Protein AF-A0A9D8LA25-F1 (afdb_monomer_lite)

Radius of gyration: 36.29 Å; chains: 1; bounding box: 85×30×103 Å

Secondary structure (DSSP, 8-state):
-HHHHHHHHHHHHHHHHHHHHHTT---S-----THHHHHHTTTTT-HHHHHHHHHHHHHHHHHHHHHHHHHS---HHHHHHHHHHHHHHHHHHHHHHHHHHHTS---HHHHHHHHHHHHHH--HHHHHHHHHHHHHHHHHHHHHHHHHHHHHHHHHHHHHHHHHHHHHHHHHHHHHHHHHHHHHHHHHHHHHHHHHH--SS-HHHHHHH--

Foldseek 3Di:
DVVVLLVLLCVLLVLLVVLCVVVVQFDPDLDDDPVVVVLVVLCVLPVSLSVLLVVLVSCVVRLVVSLVVLVPPPPLVVLVVVLVVLVVVLVVVVVVVVVCPVVVDNDPVNVVVVVVCCVPPNDSVVSVVVSVVSVVVSVVVVVVSVVSNVSSVSSVVSSVVSNVSSVVSVVVSVVSVVVVVVVVVVVVVVLVVVLVPDDDDDPVVSVVSVD

Structure (mmCIF, N/CA/C/O backbone):
data_AF-A0A9D8LA25-F1
#
_entry.id   AF-A0A9D8LA25-F1
#
loop_
_atom_site.group_PDB
_atom_site.id
_atom_site.type_symbol
_atom_site.label_atom_id
_atom_site.label_alt_id
_atom_site.label_comp_id
_atom_site.label_asym_id
_atom_site.label_entity_id
_atom_site.label_seq_id
_atom_site.pdbx_PDB_ins_code
_atom_site.Cartn_x
_atom_site.Cartn_y
_atom_site.Cartn_z
_atom_site.occupancy
_atom_site.B_iso_or_equiv
_atom_site.auth_seq_id
_atom_site.auth_comp_id
_atom_site.auth_asym_id
_atom_site.auth_atom_id
_atom_site.pdbx_PDB_model_num
ATOM 1 N N . MET A 1 1 ? -26.484 5.838 1.899 1.00 42.75 1 MET A N 1
ATOM 2 C CA . MET A 1 1 ? -25.506 6.757 2.524 1.00 42.75 1 MET A CA 1
ATOM 3 C C . MET A 1 1 ? -24.402 5.986 3.253 1.00 42.75 1 MET A C 1
ATOM 5 O O . MET A 1 1 ? -23.263 6.147 2.859 1.00 42.75 1 MET A O 1
ATOM 9 N N . ALA A 1 2 ? -24.687 5.103 4.227 1.00 40.69 2 ALA A N 1
ATOM 10 C CA . ALA A 1 2 ? -23.638 4.289 4.882 1.00 40.69 2 ALA A CA 1
ATOM 11 C C . ALA A 1 2 ? -22.966 3.260 3.940 1.00 40.69 2 ALA A C 1
ATOM 13 O O . ALA A 1 2 ? -21.755 3.074 3.979 1.00 40.69 2 ALA A O 1
ATOM 14 N N . THR A 1 3 ? -23.733 2.664 3.023 1.00 43.91 3 THR A N 1
ATOM 15 C CA . THR A 1 3 ? -23.246 1.669 2.050 1.00 43.91 3 THR A CA 1
ATOM 16 C C . THR A 1 3 ? -22.271 2.252 1.017 1.00 43.91 3 THR A C 1
ATOM 18 O O . THR A 1 3 ? -21.274 1.624 0.694 1.00 43.91 3 THR A O 1
ATOM 21 N N . GLU A 1 4 ? -22.483 3.493 0.561 1.00 47.88 4 GLU A N 1
ATOM 22 C CA . GLU A 1 4 ? -21.599 4.155 -0.422 1.00 47.88 4 GLU A CA 1
ATOM 23 C C . GLU A 1 4 ? -20.226 4.545 0.148 1.00 47.88 4 GLU A C 1
ATOM 25 O O . GLU A 1 4 ? -19.268 4.720 -0.606 1.00 47.88 4 GLU A O 1
ATOM 30 N N . VAL A 1 5 ? -20.117 4.709 1.471 1.00 50.94 5 VAL A N 1
ATOM 31 C CA . VAL A 1 5 ? -18.841 4.999 2.144 1.00 50.94 5 VAL A CA 1
ATOM 32 C C . VAL A 1 5 ? -18.056 3.707 2.388 1.00 50.94 5 VAL A C 1
ATOM 34 O O . VAL A 1 5 ? -16.833 3.728 2.296 1.00 50.94 5 VAL A O 1
ATOM 37 N N . MET A 1 6 ? -18.740 2.575 2.595 1.00 52.12 6 MET A N 1
ATOM 38 C CA . MET A 1 6 ? -18.123 1.250 2.757 1.00 52.12 6 MET A CA 1
ATOM 39 C C . MET A 1 6 ? -17.655 0.597 1.445 1.00 52.12 6 MET A C 1
ATOM 41 O O . MET A 1 6 ? -16.776 -0.261 1.494 1.00 52.12 6 MET A O 1
ATOM 45 N N . ASP A 1 7 ? -18.174 1.010 0.283 1.00 57.56 7 ASP A N 1
ATOM 46 C CA . ASP A 1 7 ? -17.747 0.472 -1.025 1.00 57.56 7 ASP A CA 1
ATOM 47 C C . ASP A 1 7 ? -16.435 1.088 -1.549 1.00 57.56 7 ASP A C 1
ATOM 49 O O . ASP A 1 7 ? -15.675 0.448 -2.279 1.00 57.56 7 ASP A O 1
ATOM 53 N N . LYS A 1 8 ? -16.115 2.331 -1.167 1.00 64.31 8 LYS A N 1
ATOM 54 C CA . LYS A 1 8 ? -14.899 3.033 -1.629 1.00 64.31 8 LYS A CA 1
ATOM 55 C C . LYS A 1 8 ? -13.568 2.409 -1.156 1.00 64.31 8 LYS A C 1
ATOM 57 O O . LYS A 1 8 ? -12.635 2.384 -1.959 1.00 64.31 8 LYS A O 1
ATOM 62 N N . PRO A 1 9 ? -13.427 1.909 0.090 1.00 62.44 9 PRO A N 1
ATOM 63 C CA . PRO A 1 9 ? -12.198 1.281 0.581 1.00 62.44 9 PRO A CA 1
ATOM 64 C C . PRO A 1 9 ? -11.773 0.070 -0.253 1.00 62.44 9 PRO A C 1
ATOM 66 O O . PRO A 1 9 ? -10.601 -0.043 -0.612 1.00 62.44 9 PRO A O 1
ATOM 69 N N . LEU A 1 10 ? -12.733 -0.794 -0.610 1.00 72.06 10 LEU A N 1
ATOM 70 C CA . LEU A 1 10 ? -12.480 -1.944 -1.477 1.00 72.06 10 LEU A CA 1
ATOM 71 C C . LEU A 1 10 ? -12.067 -1.493 -2.873 1.00 72.06 10 LEU A C 1
ATOM 73 O O . LEU A 1 10 ? -11.088 -2.001 -3.397 1.00 72.06 10 LEU A O 1
ATOM 77 N N . GLN A 1 11 ? -12.714 -0.470 -3.435 1.00 82.00 11 GLN A N 1
ATOM 78 C CA . GLN A 1 11 ? -12.359 0.020 -4.769 1.00 82.00 11 GLN A CA 1
ATOM 79 C C . GLN A 1 11 ? -10.911 0.513 -4.873 1.00 82.00 11 GLN A C 1
ATOM 81 O O . GLN A 1 11 ? -10.257 0.248 -5.882 1.00 82.00 11 GLN A O 1
ATOM 86 N N . TYR A 1 12 ? -10.395 1.221 -3.862 1.00 84.25 12 TYR A N 1
ATOM 87 C CA . TYR A 1 12 ? -8.995 1.663 -3.866 1.00 84.25 12 TYR A CA 1
ATOM 88 C C . TYR A 1 12 ? -8.027 0.489 -3.720 1.00 84.25 12 TYR A C 1
ATOM 90 O O . TYR A 1 12 ? -7.054 0.403 -4.470 1.00 84.25 12 TYR A O 1
ATOM 98 N N . LEU A 1 13 ? -8.308 -0.431 -2.793 1.00 86.81 13 LEU A N 1
ATOM 99 C CA . LEU A 1 13 ? -7.473 -1.611 -2.585 1.00 86.81 13 LEU A CA 1
ATOM 100 C C . LEU A 1 13 ? -7.473 -2.523 -3.822 1.00 86.81 13 LEU A C 1
ATOM 102 O O . LEU A 1 13 ? -6.410 -2.934 -4.281 1.00 86.81 13 LEU A O 1
ATOM 106 N N . ASP A 1 14 ? -8.641 -2.789 -4.399 1.00 88.62 14 ASP A N 1
ATOM 107 C CA . ASP A 1 14 ? -8.815 -3.642 -5.574 1.00 88.62 14 ASP A CA 1
ATOM 108 C C . ASP A 1 14 ? -8.159 -3.036 -6.813 1.00 88.62 14 ASP A C 1
ATOM 110 O O . ASP A 1 14 ? -7.507 -3.752 -7.573 1.00 88.62 14 ASP A O 1
ATOM 114 N N . ARG A 1 15 ? -8.258 -1.713 -7.000 1.00 88.94 15 ARG A N 1
ATOM 115 C CA . ARG A 1 15 ? -7.565 -1.010 -8.087 1.00 88.94 15 ARG A CA 1
ATOM 116 C C . ARG A 1 15 ? -6.053 -1.106 -7.935 1.00 88.94 15 ARG A C 1
ATOM 118 O O . ARG A 1 15 ? -5.372 -1.459 -8.897 1.00 88.94 15 ARG A O 1
ATOM 125 N N . ALA A 1 16 ? -5.543 -0.854 -6.731 1.00 89.44 16 ALA A N 1
ATOM 126 C CA . ALA A 1 16 ? -4.122 -0.966 -6.438 1.00 89.44 16 ALA A CA 1
ATOM 127 C C . ALA A 1 16 ? -3.618 -2.395 -6.696 1.00 89.44 16 ALA A C 1
ATOM 129 O O . ALA A 1 16 ? -2.624 -2.593 -7.395 1.00 89.44 16 ALA A O 1
ATOM 130 N N . MET A 1 17 ? -4.324 -3.410 -6.185 1.00 90.25 17 MET A N 1
ATOM 131 C CA . MET A 1 17 ? -3.961 -4.815 -6.396 1.00 90.25 17 MET A CA 1
ATOM 132 C C . MET A 1 17 ? -4.044 -5.201 -7.872 1.00 90.25 17 MET A C 1
ATOM 134 O O . MET A 1 17 ? -3.172 -5.911 -8.370 1.00 90.25 17 MET A O 1
ATOM 138 N N . GLY A 1 18 ? -5.080 -4.739 -8.573 1.00 91.19 18 GLY A N 1
ATOM 139 C CA . GLY A 1 18 ? -5.280 -4.981 -9.996 1.00 91.19 18 GLY A CA 1
ATOM 140 C C . GLY A 1 18 ? -4.117 -4.454 -10.829 1.00 91.19 18 GLY A C 1
ATOM 141 O O . GLY A 1 18 ? -3.566 -5.204 -11.632 1.00 91.19 18 GLY A O 1
ATOM 142 N N . ALA A 1 19 ? -3.689 -3.215 -10.579 1.00 91.06 19 ALA A N 1
ATOM 143 C CA . ALA A 1 19 ? -2.557 -2.603 -11.270 1.00 91.06 19 ALA A CA 1
ATOM 144 C C . ALA A 1 19 ? -1.257 -3.400 -11.065 1.00 91.06 19 ALA A C 1
ATOM 146 O O . ALA A 1 19 ? -0.578 -3.749 -12.029 1.00 91.06 19 ALA A O 1
ATOM 147 N N . ILE A 1 20 ? -0.936 -3.777 -9.823 1.00 89.75 20 ILE A N 1
ATOM 148 C CA . ILE A 1 20 ? 0.284 -4.545 -9.525 1.00 89.75 20 ILE A CA 1
ATOM 149 C C . ILE A 1 20 ? 0.227 -5.968 -10.108 1.00 89.75 20 ILE A C 1
ATOM 151 O O . ILE A 1 20 ? 1.225 -6.460 -10.639 1.00 89.75 20 ILE A O 1
ATOM 155 N N . LYS A 1 21 ? -0.932 -6.635 -10.060 1.00 89.56 21 LYS A N 1
ATOM 156 C CA . LYS A 1 21 ? -1.110 -7.974 -10.648 1.00 89.56 21 LYS A CA 1
ATOM 157 C C . LYS A 1 21 ? -0.996 -7.959 -12.171 1.00 89.56 21 LYS A C 1
ATOM 159 O O . LYS A 1 21 ? -0.386 -8.867 -12.726 1.00 89.56 21 LYS A O 1
ATOM 164 N N . GLN A 1 22 ? -1.523 -6.932 -12.841 1.00 91.56 22 GLN A N 1
ATOM 165 C CA . GLN A 1 22 ? -1.380 -6.763 -14.294 1.00 91.56 22 GLN A CA 1
ATOM 166 C C . GLN A 1 22 ? 0.082 -6.597 -14.721 1.00 91.56 22 GLN A C 1
ATOM 168 O O . GLN A 1 22 ? 0.464 -7.068 -15.788 1.00 91.56 22 GLN A O 1
ATOM 173 N N . LEU A 1 23 ? 0.909 -5.985 -13.871 1.00 88.00 23 LEU A N 1
ATOM 174 C CA . LEU A 1 23 ? 2.350 -5.872 -14.094 1.00 88.00 23 LEU A CA 1
ATOM 175 C C . LEU A 1 23 ? 3.122 -7.174 -13.819 1.00 88.00 23 LEU A C 1
ATOM 177 O O . LEU A 1 23 ? 4.317 -7.227 -14.104 1.00 88.00 23 LEU A O 1
ATOM 181 N N . GLY A 1 24 ? 2.481 -8.208 -13.260 1.00 88.69 24 GLY A N 1
ATOM 182 C CA . GLY A 1 24 ? 3.114 -9.501 -12.981 1.00 88.69 24 GLY A CA 1
ATOM 183 C C . GLY A 1 24 ? 4.178 -9.459 -11.878 1.00 88.69 24 GLY A C 1
ATOM 184 O O . GLY A 1 24 ? 5.057 -10.310 -11.846 1.00 88.69 24 GLY A O 1
ATOM 185 N N . ILE A 1 25 ? 4.123 -8.462 -10.992 1.00 87.25 25 ILE A N 1
ATOM 186 C CA . ILE A 1 25 ? 5.137 -8.210 -9.947 1.00 87.25 25 ILE A CA 1
ATOM 187 C C . ILE A 1 25 ? 4.630 -8.488 -8.529 1.00 87.25 25 ILE A C 1
ATOM 189 O O . ILE A 1 25 ? 5.261 -8.086 -7.556 1.00 87.25 25 ILE A O 1
ATOM 193 N N . TRP A 1 26 ? 3.466 -9.124 -8.395 1.00 87.12 26 TRP A N 1
ATOM 194 C CA . TRP A 1 26 ? 2.905 -9.442 -7.087 1.00 87.12 26 TRP A CA 1
ATOM 195 C C . TRP A 1 26 ? 3.747 -10.531 -6.393 1.00 87.12 26 TRP A C 1
ATOM 197 O O . TRP A 1 26 ? 3.996 -11.564 -7.015 1.00 87.12 26 TRP A O 1
ATOM 207 N N . PRO A 1 27 ? 4.183 -10.347 -5.133 1.00 82.00 27 PRO A N 1
ATOM 208 C CA . PRO A 1 27 ? 5.025 -11.324 -4.447 1.00 82.00 27 PRO A CA 1
ATOM 209 C C . PRO A 1 27 ? 4.251 -12.610 -4.118 1.00 82.00 27 PRO A C 1
ATOM 211 O O . PRO A 1 27 ? 3.085 -12.562 -3.725 1.00 82.00 27 PRO A O 1
ATOM 214 N N . GLU A 1 28 ? 4.914 -13.763 -4.242 1.00 73.31 28 GLU A N 1
ATOM 215 C CA . GLU A 1 28 ? 4.301 -15.090 -4.045 1.00 73.31 28 GLU A CA 1
ATOM 216 C C . GLU A 1 28 ? 3.977 -15.416 -2.577 1.00 73.31 28 GLU A C 1
ATOM 218 O O . GLU A 1 28 ? 3.140 -16.275 -2.309 1.00 73.31 28 GLU A O 1
ATOM 223 N N . GLN A 1 29 ? 4.598 -14.727 -1.613 1.00 61.47 29 GLN A N 1
ATOM 224 C CA . GLN A 1 29 ? 4.390 -14.974 -0.186 1.00 61.47 29 GLN A CA 1
ATOM 225 C C . GLN A 1 29 ? 4.122 -13.674 0.572 1.00 61.47 29 GLN A C 1
ATOM 227 O O . GLN A 1 29 ? 5.036 -12.944 0.954 1.00 61.47 29 GLN A O 1
ATOM 232 N N . ALA A 1 30 ? 2.848 -13.414 0.855 1.00 58.59 30 ALA A N 1
ATOM 233 C CA . ALA A 1 30 ? 2.494 -12.614 2.016 1.00 58.59 30 ALA A CA 1
ATOM 234 C C . ALA A 1 30 ? 2.590 -13.551 3.228 1.00 58.59 30 ALA A C 1
ATOM 236 O O . ALA A 1 30 ? 1.740 -14.423 3.393 1.00 58.59 30 ALA A O 1
ATOM 237 N N . GLY A 1 31 ? 3.662 -13.441 4.019 1.00 60.44 31 GLY A N 1
ATOM 238 C CA . GLY A 1 31 ? 3.795 -14.213 5.259 1.00 60.44 31 GLY A CA 1
ATOM 239 C C . GLY A 1 31 ? 2.554 -14.057 6.144 1.00 60.44 31 GLY A C 1
ATOM 240 O O . GLY A 1 31 ? 1.889 -13.018 6.088 1.00 60.44 31 GLY A O 1
ATOM 241 N N . GLU A 1 32 ? 2.233 -15.086 6.936 1.00 58.22 32 GLU A N 1
ATOM 242 C CA . GLU A 1 32 ? 1.115 -15.041 7.885 1.00 58.22 32 GLU A CA 1
ATOM 243 C C . GLU A 1 32 ? 1.180 -13.762 8.721 1.00 58.22 32 GLU A C 1
ATOM 245 O O . GLU A 1 32 ? 2.202 -13.443 9.326 1.00 58.22 32 GLU A O 1
ATOM 250 N N . GLN A 1 33 ? 0.080 -13.012 8.732 1.00 67.00 33 GLN A N 1
ATOM 251 C CA . GLN A 1 33 ? -0.015 -11.762 9.472 1.00 67.00 33 GLN A CA 1
ATOM 252 C C . GLN A 1 33 ? -0.660 -12.057 10.832 1.00 67.00 33 GLN A C 1
ATOM 254 O O . GLN A 1 33 ? -1.854 -12.388 10.866 1.00 67.00 33 GLN A O 1
ATOM 259 N N . PRO A 1 34 ? 0.067 -11.879 11.956 1.00 71.56 34 PRO A N 1
ATOM 260 C CA . PRO A 1 34 ? -0.458 -12.106 13.309 1.00 71.56 34 PRO A CA 1
ATOM 261 C C . PRO A 1 34 ? -1.691 -11.254 13.650 1.00 71.56 34 PRO A C 1
ATOM 263 O O . PRO A 1 34 ? -2.388 -11.520 14.625 1.00 71.56 34 PRO A O 1
ATOM 266 N N . ILE A 1 35 ? -1.979 -10.234 12.832 1.00 79.12 35 ILE A N 1
ATOM 267 C CA . ILE A 1 35 ? -3.143 -9.354 12.953 1.00 79.12 35 ILE A CA 1
ATOM 268 C C . ILE A 1 35 ? -4.474 -10.122 12.923 1.00 79.12 35 ILE A C 1
ATOM 270 O O . ILE A 1 35 ? -5.437 -9.681 13.534 1.00 79.12 35 ILE A O 1
ATOM 274 N N . THR A 1 36 ? -4.541 -11.273 12.247 1.00 79.62 36 THR A N 1
ATOM 275 C CA . THR A 1 36 ? -5.780 -12.059 12.107 1.00 79.62 36 THR A CA 1
ATOM 276 C C . THR A 1 36 ? -6.338 -12.525 13.451 1.00 79.62 36 THR A C 1
ATOM 278 O O . THR A 1 36 ? -7.535 -12.390 13.685 1.00 79.62 36 THR A O 1
ATOM 281 N N . GLY A 1 37 ? -5.477 -12.979 14.368 1.00 85.12 37 GLY A N 1
ATOM 282 C CA . GLY A 1 37 ? -5.893 -13.347 15.724 1.00 85.12 37 GLY A CA 1
ATOM 283 C C . GLY A 1 37 ? -6.460 -12.160 16.506 1.00 85.12 37 GLY A C 1
ATOM 284 O O . GLY A 1 37 ? -7.494 -12.286 17.148 1.00 85.12 37 GLY A O 1
ATOM 285 N N . LEU A 1 38 ? -5.834 -10.985 16.385 1.00 86.88 38 LEU A N 1
ATOM 286 C CA . LEU A 1 38 ? -6.292 -9.762 17.054 1.00 86.88 38 LEU A CA 1
ATOM 287 C C . LEU A 1 38 ? -7.616 -9.235 16.484 1.00 86.88 38 LEU A C 1
ATOM 289 O O . LEU A 1 38 ? -8.429 -8.692 17.224 1.00 86.88 38 LEU A O 1
ATOM 293 N N . LEU A 1 39 ? -7.841 -9.389 15.178 1.00 88.88 39 LEU A N 1
ATOM 294 C CA . LEU A 1 39 ? -9.087 -8.981 14.525 1.00 88.88 39 LEU A CA 1
ATOM 295 C C . LEU A 1 39 ? -10.272 -9.852 14.968 1.00 88.88 39 LEU A C 1
ATOM 297 O O . LEU A 1 39 ? -11.374 -9.334 15.146 1.00 88.88 39 LEU A O 1
ATOM 301 N N . ASN A 1 40 ? -10.047 -11.144 15.221 1.00 88.31 40 ASN A N 1
ATOM 302 C CA . ASN A 1 40 ? -11.092 -12.043 15.719 1.00 88.31 40 ASN A CA 1
ATOM 303 C C . ASN A 1 40 ? -11.660 -11.587 17.076 1.00 88.31 40 ASN A C 1
ATOM 305 O O . ASN A 1 40 ? -12.873 -11.621 17.260 1.00 88.31 40 ASN A O 1
ATOM 309 N N . GLU A 1 41 ? -10.815 -11.081 17.981 1.00 90.31 41 GLU A N 1
ATOM 310 C CA . GLU A 1 41 ? -11.221 -10.597 19.317 1.00 90.31 41 GLU A CA 1
ATOM 311 C C . GLU A 1 41 ? -12.159 -9.381 19.283 1.00 90.31 41 GLU A C 1
ATOM 313 O O . GLU A 1 41 ? -12.845 -9.101 20.260 1.00 90.31 41 GLU A O 1
ATOM 318 N N . ILE A 1 42 ? -12.187 -8.645 18.170 1.00 91.88 42 ILE A N 1
ATOM 319 C CA . ILE A 1 42 ? -13.001 -7.429 18.013 1.00 91.88 42 ILE A CA 1
ATOM 320 C C . ILE A 1 42 ? -14.109 -7.585 16.967 1.00 91.88 42 ILE A C 1
ATOM 322 O O . ILE A 1 42 ? -14.791 -6.617 16.627 1.00 91.88 42 ILE A O 1
ATOM 326 N N . THR A 1 43 ? -14.297 -8.794 16.430 1.00 92.38 43 THR A N 1
ATOM 327 C CA . THR A 1 43 ? -15.278 -9.064 15.365 1.00 92.38 43 THR A CA 1
ATOM 328 C C . THR A 1 43 ? -16.721 -8.874 15.848 1.00 92.38 43 THR A C 1
ATOM 330 O O . THR A 1 43 ? -17.585 -8.486 15.065 1.00 92.38 43 THR A O 1
ATOM 333 N N . ASP A 1 44 ? -16.984 -9.059 17.145 1.00 92.56 44 ASP A N 1
ATOM 334 C CA . ASP A 1 44 ? -18.295 -8.832 17.770 1.00 92.56 44 ASP A CA 1
ATOM 335 C C . ASP A 1 44 ? -18.700 -7.342 17.842 1.00 92.56 44 ASP A C 1
ATOM 337 O O . ASP A 1 44 ? -19.844 -7.012 18.184 1.00 92.56 44 ASP A O 1
ATOM 341 N N . LEU A 1 45 ? -17.756 -6.427 17.593 1.00 92.75 45 LEU A N 1
ATOM 342 C CA . LEU A 1 45 ? -18.003 -4.988 17.587 1.00 92.75 45 LEU A CA 1
ATOM 343 C C . LEU A 1 45 ? -18.612 -4.532 16.256 1.00 92.75 45 LEU A C 1
ATOM 345 O O . LEU A 1 45 ? -19.630 -3.843 16.265 1.00 92.75 45 LEU A O 1
ATOM 349 N N . ASP A 1 46 ? -17.987 -4.908 15.136 1.00 93.56 46 ASP A N 1
ATOM 350 C CA . ASP A 1 46 ? -18.455 -4.660 13.765 1.00 93.56 46 ASP A CA 1
ATOM 351 C C . ASP A 1 46 ? -17.690 -5.565 12.780 1.00 93.56 46 ASP A C 1
ATOM 353 O O . ASP A 1 46 ? -16.597 -5.230 12.312 1.00 93.56 46 ASP A O 1
ATOM 357 N N . GLU A 1 47 ? -18.265 -6.726 12.464 1.00 91.25 47 GLU A N 1
ATOM 358 C CA . GLU A 1 47 ? -17.651 -7.745 11.603 1.00 91.25 47 GLU A CA 1
ATOM 359 C C . GLU A 1 47 ? -17.219 -7.186 10.238 1.00 91.25 47 GLU A C 1
ATOM 361 O O . GLU A 1 47 ? -16.111 -7.455 9.765 1.00 91.25 47 GLU A O 1
ATOM 366 N N . ASN A 1 48 ? -18.055 -6.351 9.619 1.00 90.75 48 ASN A N 1
ATOM 367 C CA . ASN A 1 48 ? -17.777 -5.817 8.290 1.00 90.75 48 ASN A CA 1
ATOM 368 C C . ASN A 1 48 ? -16.534 -4.922 8.301 1.00 90.75 48 ASN A C 1
ATOM 370 O O . ASN A 1 48 ? -15.645 -5.082 7.459 1.00 90.75 48 ASN A O 1
ATOM 374 N N . LYS A 1 49 ? -16.438 -3.995 9.262 1.00 91.38 49 LYS A N 1
ATOM 375 C CA . LYS A 1 49 ? -15.269 -3.109 9.383 1.00 91.38 49 LYS A CA 1
ATOM 376 C C . LYS A 1 49 ? -14.004 -3.896 9.694 1.00 91.38 49 LYS A C 1
ATOM 378 O O . LYS A 1 49 ? -12.968 -3.645 9.078 1.00 91.38 49 LYS A O 1
ATOM 383 N N . VAL A 1 50 ? -14.091 -4.878 10.588 1.00 92.50 50 VAL A N 1
ATOM 384 C CA . VAL A 1 50 ? -12.960 -5.737 10.964 1.00 92.50 50 VAL A CA 1
ATOM 385 C C . VAL A 1 50 ? -12.420 -6.507 9.756 1.00 92.50 50 VAL A C 1
ATOM 387 O O . VAL A 1 50 ? -11.209 -6.493 9.513 1.00 92.50 50 VAL A O 1
ATOM 390 N N . ILE A 1 51 ? -13.296 -7.101 8.938 1.00 89.19 51 ILE A N 1
ATOM 391 C CA . ILE A 1 51 ? -12.900 -7.805 7.708 1.00 89.19 51 ILE A CA 1
ATOM 392 C C . ILE A 1 51 ? -12.194 -6.856 6.731 1.00 89.19 51 ILE A C 1
ATOM 394 O O . ILE A 1 51 ? -11.153 -7.207 6.166 1.00 89.19 51 ILE A O 1
ATOM 398 N N . LEU A 1 52 ? -12.730 -5.650 6.522 1.00 89.00 52 LEU A N 1
ATOM 399 C CA . LEU A 1 52 ? -12.156 -4.672 5.591 1.00 89.00 52 LEU A CA 1
ATOM 400 C C . LEU A 1 52 ? -10.785 -4.152 6.049 1.00 89.00 52 LEU A C 1
ATOM 402 O O . LEU A 1 52 ? -9.856 -4.036 5.239 1.00 89.00 52 LEU A O 1
ATOM 406 N N . ILE A 1 53 ? -10.633 -3.891 7.349 1.00 90.50 53 ILE A N 1
ATOM 407 C CA . ILE A 1 53 ? -9.349 -3.532 7.962 1.00 90.50 53 ILE A CA 1
ATOM 408 C C . ILE A 1 53 ? -8.348 -4.672 7.760 1.00 90.50 53 ILE A C 1
ATOM 410 O O . ILE A 1 53 ? -7.249 -4.443 7.250 1.00 90.50 53 ILE A O 1
ATOM 414 N N . GLY A 1 54 ? -8.742 -5.908 8.076 1.00 89.56 54 GLY A N 1
ATOM 415 C CA . GLY A 1 54 ? -7.891 -7.086 7.917 1.00 89.56 54 GLY A CA 1
ATOM 416 C C . GLY A 1 54 ? -7.424 -7.302 6.484 1.00 89.56 54 GLY A C 1
ATOM 417 O O . GLY A 1 54 ? -6.232 -7.501 6.241 1.00 89.56 54 GLY A O 1
ATOM 418 N N . ARG A 1 55 ? -8.328 -7.180 5.508 1.00 87.50 55 ARG A N 1
ATOM 419 C CA . ARG A 1 55 ? -7.967 -7.244 4.084 1.00 87.50 55 ARG A CA 1
ATOM 420 C C . ARG A 1 55 ? -6.927 -6.194 3.715 1.00 87.50 55 ARG A C 1
ATOM 422 O O . ARG A 1 55 ? -5.965 -6.524 3.040 1.00 87.50 55 ARG A O 1
ATOM 429 N N . THR A 1 56 ? -7.064 -4.960 4.186 1.00 89.81 56 THR A N 1
ATOM 430 C CA . THR A 1 56 ? -6.098 -3.899 3.860 1.00 89.81 56 THR A CA 1
ATOM 431 C C . THR A 1 56 ? -4.733 -4.151 4.509 1.00 89.81 56 THR A C 1
ATOM 433 O O . THR A 1 56 ? -3.698 -4.032 3.852 1.00 89.81 56 THR A O 1
ATOM 436 N N . LEU A 1 57 ? -4.716 -4.546 5.786 1.00 88.50 57 LEU A N 1
ATOM 437 C CA . LEU A 1 57 ? -3.482 -4.798 6.536 1.00 88.50 57 LEU A CA 1
ATOM 438 C C . LEU A 1 57 ? -2.716 -6.013 6.007 1.00 88.50 57 LEU A C 1
ATOM 440 O O . LEU A 1 57 ? -1.491 -5.971 5.914 1.00 88.50 57 LEU A O 1
ATOM 444 N N . THR A 1 58 ? -3.422 -7.067 5.593 1.00 86.25 58 THR A N 1
ATOM 445 C CA . THR A 1 58 ? -2.786 -8.279 5.053 1.00 86.25 58 THR A CA 1
ATOM 446 C C . THR A 1 58 ? -2.029 -8.036 3.751 1.00 86.25 58 THR A C 1
ATOM 448 O O . THR A 1 58 ? -1.008 -8.676 3.512 1.00 86.25 58 THR A O 1
ATOM 451 N N . GLN A 1 59 ? -2.467 -7.072 2.937 1.00 86.06 59 GLN A N 1
ATOM 452 C CA . GLN A 1 59 ? -1.776 -6.717 1.693 1.00 86.06 59 GLN A CA 1
ATOM 453 C C . GLN A 1 59 ? -0.613 -5.733 1.899 1.00 86.06 59 GLN A C 1
ATOM 455 O O . GLN A 1 59 ? 0.180 -5.522 0.981 1.00 86.06 59 GLN A O 1
ATOM 460 N N . ALA A 1 60 ? -0.465 -5.138 3.088 1.00 86.19 60 ALA A N 1
ATOM 461 C CA . ALA A 1 60 ? 0.494 -4.059 3.314 1.00 86.19 60 ALA A CA 1
ATOM 462 C C . ALA A 1 60 ? 1.952 -4.477 3.102 1.00 86.19 60 ALA A C 1
ATOM 464 O O . ALA A 1 60 ? 2.718 -3.760 2.456 1.00 86.19 60 ALA A O 1
ATOM 465 N N . SER A 1 61 ? 2.336 -5.652 3.602 1.00 84.56 61 SER A N 1
ATOM 466 C CA . SER A 1 61 ? 3.692 -6.175 3.415 1.00 84.56 61 SER A CA 1
ATOM 467 C C . SER A 1 61 ? 4.011 -6.425 1.941 1.00 84.56 61 SER A C 1
ATOM 469 O O . SER A 1 61 ? 5.101 -6.071 1.495 1.00 84.56 61 SER A O 1
ATOM 471 N N . ALA A 1 62 ? 3.054 -6.960 1.175 1.00 85.88 62 ALA A N 1
ATOM 472 C CA . ALA A 1 62 ? 3.225 -7.211 -0.253 1.00 85.88 62 ALA A CA 1
ATOM 473 C C . ALA A 1 62 ? 3.437 -5.905 -1.036 1.00 85.88 62 ALA A C 1
ATOM 475 O O . ALA A 1 62 ? 4.384 -5.803 -1.813 1.00 85.88 62 ALA A O 1
ATOM 476 N N . PHE A 1 63 ? 2.625 -4.873 -0.778 1.00 86.94 63 PHE A N 1
ATOM 477 C CA . PHE A 1 63 ? 2.796 -3.561 -1.415 1.00 86.94 63 PHE A CA 1
ATOM 478 C C . PHE A 1 63 ? 4.145 -2.914 -1.095 1.00 86.94 63 PHE A C 1
ATOM 480 O O . PHE A 1 63 ? 4.796 -2.374 -1.990 1.00 86.94 63 PHE A O 1
ATOM 487 N N . ASN A 1 64 ? 4.586 -2.986 0.163 1.00 83.44 64 ASN A N 1
ATOM 488 C CA . ASN A 1 64 ? 5.877 -2.430 0.565 1.00 83.44 64 ASN A CA 1
ATOM 489 C C . ASN A 1 64 ? 7.046 -3.114 -0.161 1.00 83.44 64 ASN A C 1
ATOM 491 O O . ASN A 1 64 ? 8.002 -2.442 -0.548 1.00 83.44 64 ASN A O 1
ATOM 495 N N . GLU A 1 65 ? 6.962 -4.428 -0.379 1.00 85.50 65 GLU A N 1
ATOM 496 C CA . GLU A 1 65 ? 7.991 -5.182 -1.098 1.00 85.50 65 GLU A CA 1
ATOM 497 C C . GLU A 1 65 ? 8.011 -4.860 -2.598 1.00 85.50 65 GLU A C 1
ATOM 499 O O . GLU A 1 65 ? 9.076 -4.678 -3.191 1.00 85.50 65 GLU A O 1
ATOM 504 N N . VAL A 1 66 ? 6.839 -4.699 -3.215 1.00 85.62 66 VAL A N 1
ATOM 505 C CA . VAL A 1 66 ? 6.729 -4.281 -4.620 1.00 85.62 66 VAL A CA 1
ATOM 506 C C . VAL A 1 66 ? 7.387 -2.921 -4.833 1.00 85.62 66 VAL A C 1
ATOM 508 O O . VAL A 1 66 ? 8.230 -2.772 -5.712 1.00 85.62 66 VAL A O 1
ATOM 511 N N . VAL A 1 67 ? 7.060 -1.925 -4.008 1.00 81.25 67 VAL A N 1
ATOM 512 C CA . VAL A 1 67 ? 7.646 -0.584 -4.158 1.00 81.25 67 VAL A CA 1
ATOM 513 C C . VAL A 1 67 ? 9.159 -0.618 -3.936 1.00 81.25 67 VAL A C 1
ATOM 515 O O . VAL A 1 67 ? 9.905 -0.023 -4.712 1.00 81.25 67 VAL A O 1
ATOM 518 N N . ARG A 1 68 ? 9.630 -1.356 -2.923 1.00 82.81 68 ARG A N 1
ATOM 519 C CA . ARG A 1 68 ? 11.065 -1.497 -2.639 1.00 82.81 68 ARG A CA 1
ATOM 520 C C . ARG A 1 68 ? 11.822 -2.143 -3.801 1.00 82.81 68 ARG A C 1
ATOM 522 O O . ARG A 1 68 ? 12.856 -1.621 -4.209 1.00 82.81 68 ARG A O 1
ATOM 529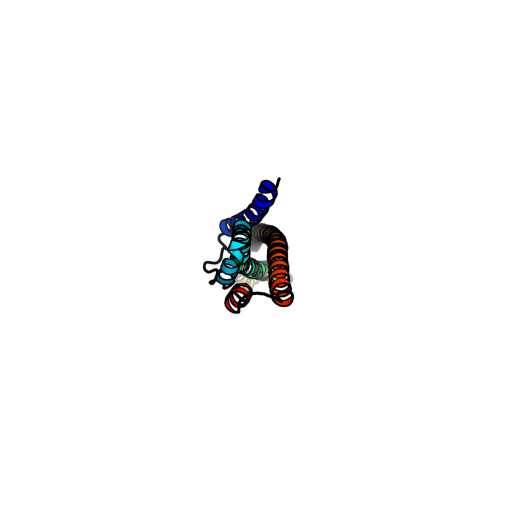 N N . SER A 1 69 ? 11.323 -3.264 -4.318 1.00 81.00 69 SER A N 1
ATOM 530 C CA . SER A 1 69 ? 12.005 -4.045 -5.358 1.00 81.00 69 SER A CA 1
ATOM 531 C C . SER A 1 69 ? 12.030 -3.340 -6.713 1.00 81.00 69 SER A C 1
ATOM 533 O O . SER A 1 69 ? 13.018 -3.444 -7.435 1.00 81.00 69 SER A O 1
ATOM 535 N N . GLN A 1 70 ? 10.972 -2.604 -7.064 1.00 76.62 70 GLN A N 1
ATOM 536 C CA . GLN A 1 70 ? 10.861 -2.008 -8.396 1.00 76.62 70 GLN A CA 1
ATOM 537 C C . GLN A 1 70 ? 11.513 -0.627 -8.518 1.00 76.62 70 GLN A C 1
ATOM 539 O O . GLN A 1 70 ? 11.986 -0.294 -9.598 1.00 76.62 70 GLN A O 1
ATOM 544 N N . VAL A 1 71 ? 11.593 0.159 -7.438 1.00 67.50 71 VAL A N 1
ATOM 545 C CA . VAL A 1 71 ? 12.251 1.483 -7.466 1.00 67.50 71 VAL A CA 1
ATOM 546 C C . VAL A 1 71 ? 13.781 1.367 -7.369 1.00 67.50 71 VAL A C 1
ATOM 548 O O . VAL A 1 71 ? 14.504 2.242 -7.834 1.00 67.50 71 VAL A O 1
ATOM 551 N N . ALA A 1 72 ? 14.307 0.272 -6.809 1.00 61.25 72 ALA A N 1
ATOM 552 C CA . ALA A 1 72 ? 15.750 0.067 -6.651 1.00 61.25 72 ALA A CA 1
ATOM 553 C C . ALA A 1 72 ? 16.489 -0.332 -7.950 1.00 61.25 72 ALA A C 1
ATOM 555 O O . ALA A 1 72 ? 17.719 -0.331 -7.981 1.00 61.25 72 ALA A O 1
ATOM 556 N N . ALA A 1 73 ? 15.774 -0.672 -9.026 1.00 57.88 73 ALA A N 1
ATOM 557 C CA . ALA A 1 73 ? 16.341 -1.277 -10.235 1.00 57.88 73 ALA A CA 1
ATOM 558 C C . ALA A 1 73 ? 16.826 -0.250 -11.286 1.00 57.88 73 ALA A C 1
ATOM 560 O O . ALA A 1 73 ? 16.470 -0.326 -12.465 1.00 57.88 73 ALA A O 1
ATOM 561 N N . MET A 1 74 ? 17.645 0.730 -10.891 1.00 54.81 74 MET A N 1
ATOM 562 C CA . MET A 1 74 ? 18.112 1.779 -11.809 1.00 54.81 74 MET A CA 1
ATOM 563 C C . MET A 1 74 ? 19.356 1.349 -12.614 1.00 54.81 74 MET A C 1
ATOM 565 O O . MET A 1 74 ? 20.480 1.683 -12.256 1.00 54.81 74 MET A O 1
ATOM 569 N N . ASN A 1 75 ? 19.151 0.664 -13.748 1.00 59.75 75 ASN A N 1
ATOM 570 C CA . ASN A 1 75 ? 20.225 0.250 -14.680 1.00 59.75 75 ASN A CA 1
ATOM 571 C C . ASN A 1 75 ? 20.384 1.163 -15.917 1.00 59.75 75 ASN A C 1
ATOM 573 O O . ASN A 1 75 ? 21.079 0.822 -16.875 1.00 59.75 75 ASN A O 1
ATOM 577 N N . ILE A 1 76 ? 19.757 2.344 -15.929 1.00 63.31 76 ILE A N 1
ATOM 578 C CA . ILE A 1 76 ? 19.844 3.287 -17.060 1.00 63.31 76 ILE A CA 1
ATOM 579 C C . ILE A 1 76 ? 21.291 3.781 -17.263 1.00 63.31 76 ILE A C 1
ATOM 581 O O . ILE A 1 76 ? 21.738 3.947 -18.399 1.00 63.31 76 ILE A O 1
ATOM 585 N N . GLY A 1 77 ? 22.049 3.958 -16.174 1.00 64.50 77 GLY A N 1
ATOM 586 C CA . GLY A 1 77 ? 23.424 4.470 -16.214 1.00 64.50 77 GLY A CA 1
ATOM 587 C C . GLY A 1 77 ? 24.405 3.585 -16.991 1.00 64.50 77 GLY A C 1
ATOM 588 O O . GLY A 1 77 ? 25.211 4.107 -17.760 1.00 64.50 77 GLY A O 1
ATOM 589 N N . GLU A 1 78 ? 24.308 2.258 -16.858 1.00 68.75 78 GLU A N 1
ATOM 590 C CA . GLU A 1 78 ? 25.168 1.316 -17.596 1.00 68.75 78 GLU A CA 1
ATOM 591 C C . GLU A 1 78 ? 24.916 1.385 -19.107 1.00 68.75 78 GLU A C 1
ATOM 593 O O . GLU A 1 78 ? 25.851 1.397 -19.901 1.00 68.75 78 GLU A O 1
ATOM 598 N N . ARG A 1 79 ? 23.659 1.553 -19.525 1.00 68.62 79 ARG A N 1
ATOM 599 C CA . ARG A 1 79 ? 23.297 1.578 -20.950 1.00 68.62 79 ARG A CA 1
ATOM 600 C C . ARG A 1 79 ? 23.726 2.857 -21.674 1.00 68.62 79 ARG A C 1
ATOM 602 O O . ARG A 1 79 ? 24.089 2.815 -22.848 1.00 68.62 79 ARG A O 1
ATOM 609 N N . TYR A 1 80 ? 23.723 4.003 -20.991 1.00 76.00 80 TYR A N 1
ATOM 610 C CA . TYR A 1 80 ? 24.297 5.237 -21.550 1.00 76.00 80 TYR A CA 1
ATOM 611 C C . TYR A 1 80 ? 25.835 5.202 -21.594 1.00 76.00 80 TYR A C 1
ATOM 613 O O . TYR A 1 80 ? 26.444 5.868 -22.442 1.00 76.00 80 TYR A O 1
ATOM 621 N N . ASN A 1 81 ? 26.470 4.398 -20.735 1.00 82.94 81 ASN A N 1
ATOM 622 C CA . ASN A 1 81 ? 27.911 4.153 -20.780 1.00 82.94 81 ASN A CA 1
ATOM 623 C C . ASN A 1 81 ? 28.309 3.460 -22.097 1.00 82.94 81 ASN A C 1
ATOM 625 O O . ASN A 1 81 ? 29.239 3.909 -22.767 1.00 82.94 81 ASN A O 1
ATOM 629 N N . ASP A 1 82 ? 27.532 2.469 -22.547 1.00 82.75 82 ASP A N 1
ATOM 630 C CA . ASP A 1 82 ? 27.765 1.774 -23.822 1.00 82.75 82 ASP A CA 1
ATOM 631 C C . ASP A 1 82 ? 27.722 2.715 -25.033 1.00 82.75 82 ASP A C 1
ATOM 633 O O . ASP A 1 82 ? 28.591 2.654 -25.909 1.00 82.75 82 ASP A O 1
ATOM 637 N N . ILE A 1 83 ? 26.750 3.635 -25.065 1.00 84.75 83 ILE A N 1
ATOM 638 C CA . ILE A 1 83 ? 26.647 4.666 -26.110 1.00 84.75 83 ILE A CA 1
ATOM 639 C C . ILE A 1 83 ? 27.897 5.554 -26.092 1.00 84.75 83 ILE A C 1
ATOM 641 O O . ILE A 1 83 ? 28.504 5.802 -27.135 1.00 84.75 83 ILE A O 1
ATOM 645 N N . THR A 1 84 ? 28.316 5.994 -24.905 1.00 87.50 84 THR A N 1
ATOM 646 C CA . THR A 1 84 ? 29.497 6.852 -24.726 1.00 87.50 84 THR A CA 1
ATOM 647 C C . THR A 1 84 ? 30.778 6.157 -25.194 1.00 87.50 84 THR A C 1
ATOM 649 O O . THR A 1 84 ? 31.565 6.743 -25.941 1.00 87.50 84 THR A O 1
ATOM 652 N N . ASN A 1 85 ? 30.970 4.886 -24.834 1.00 88.81 85 ASN A N 1
ATOM 653 C CA . ASN A 1 85 ? 32.115 4.087 -25.276 1.00 88.81 85 ASN A CA 1
ATOM 654 C C . ASN A 1 85 ? 32.111 3.867 -26.793 1.00 88.81 85 ASN A C 1
ATOM 656 O O . ASN A 1 85 ? 33.162 3.949 -27.436 1.00 88.81 85 ASN A O 1
ATOM 660 N N . ALA A 1 86 ? 30.935 3.656 -27.391 1.00 87.06 86 ALA A N 1
ATOM 661 C CA . ALA A 1 86 ? 30.804 3.542 -28.837 1.00 87.06 86 ALA A CA 1
ATOM 662 C C . ALA A 1 86 ? 31.231 4.844 -29.546 1.00 87.06 86 ALA A C 1
ATOM 664 O O . ALA A 1 86 ? 32.044 4.781 -30.473 1.00 87.06 86 ALA A O 1
ATOM 665 N N . PHE A 1 87 ? 30.788 6.015 -29.070 1.00 89.81 87 PHE A N 1
ATOM 666 C CA . PHE A 1 87 ? 31.235 7.315 -29.593 1.00 89.81 87 PHE A CA 1
ATOM 667 C C . PHE A 1 87 ? 32.741 7.535 -29.433 1.00 89.81 87 PHE A C 1
ATOM 669 O O . PHE A 1 87 ? 33.396 7.947 -30.393 1.00 89.81 87 PHE A O 1
ATOM 676 N N . ASN A 1 88 ? 33.300 7.229 -28.257 1.00 89.19 88 ASN A N 1
ATOM 677 C CA . ASN A 1 88 ? 34.739 7.342 -28.009 1.00 89.19 88 ASN A CA 1
ATOM 678 C C . ASN A 1 88 ? 35.532 6.513 -29.022 1.00 89.19 88 ASN A C 1
ATOM 680 O O . ASN A 1 88 ? 36.430 7.041 -29.669 1.00 89.19 88 ASN A O 1
ATOM 684 N N . SER A 1 89 ? 35.132 5.261 -29.257 1.00 87.75 89 SER A N 1
ATOM 685 C CA . SER A 1 89 ? 35.829 4.419 -30.230 1.00 87.75 89 SER A CA 1
ATOM 686 C C . SER A 1 89 ? 35.740 4.948 -31.670 1.00 87.75 89 SER A C 1
ATOM 688 O O . SER A 1 89 ? 36.659 4.711 -32.449 1.00 87.75 89 SER A O 1
ATOM 690 N N . ILE A 1 90 ? 34.649 5.624 -32.066 1.00 86.50 90 ILE A N 1
ATOM 691 C CA . ILE A 1 90 ? 34.556 6.252 -33.397 1.00 86.50 90 ILE A CA 1
ATOM 692 C C . ILE A 1 90 ? 35.488 7.460 -33.468 1.00 86.50 90 ILE A C 1
ATOM 694 O O . ILE A 1 90 ? 36.198 7.621 -34.458 1.00 86.50 90 ILE A O 1
ATOM 698 N N . ARG A 1 91 ? 35.492 8.299 -32.426 1.00 89.31 91 ARG A N 1
ATOM 699 C CA . ARG A 1 91 ? 36.359 9.479 -32.345 1.00 89.31 91 ARG A CA 1
ATOM 700 C C . ARG A 1 91 ? 37.831 9.090 -32.438 1.00 89.31 91 ARG A C 1
ATOM 702 O O . ARG A 1 91 ? 38.568 9.730 -33.179 1.00 89.31 91 ARG A O 1
ATOM 709 N N . ASP A 1 92 ? 38.240 8.065 -31.702 1.00 86.75 92 ASP A N 1
ATOM 710 C CA . ASP A 1 92 ? 39.637 7.640 -31.638 1.00 86.75 92 ASP A CA 1
ATOM 711 C C . ASP A 1 92 ? 40.099 7.061 -32.991 1.00 86.75 92 ASP A C 1
ATOM 713 O O . ASP A 1 92 ? 41.171 7.416 -33.478 1.00 86.75 92 ASP A O 1
ATOM 717 N N . ASP A 1 93 ? 39.248 6.274 -33.660 1.00 83.12 93 ASP A N 1
ATOM 718 C CA . ASP A 1 93 ? 39.523 5.760 -35.009 1.00 83.12 93 ASP A CA 1
ATOM 719 C C . ASP A 1 93 ? 39.522 6.885 -36.068 1.00 83.12 93 ASP A C 1
ATOM 721 O O . ASP A 1 93 ? 40.377 6.912 -36.951 1.00 83.12 93 ASP A O 1
ATOM 725 N N . ALA A 1 94 ? 38.604 7.856 -35.974 1.00 83.62 94 ALA A N 1
ATOM 726 C CA . ALA A 1 94 ? 38.560 9.010 -36.876 1.00 83.62 94 ALA A CA 1
ATOM 727 C C . ALA A 1 94 ? 39.778 9.927 -36.704 1.00 83.62 94 ALA A C 1
ATOM 729 O O . ALA A 1 94 ? 40.323 10.405 -37.696 1.00 83.62 94 ALA A O 1
ATOM 730 N N . LYS A 1 95 ? 40.233 10.138 -35.463 1.00 85.81 95 LYS A N 1
ATOM 731 C CA . LYS A 1 95 ? 41.472 10.862 -35.174 1.00 85.81 95 LYS A CA 1
ATOM 732 C C . LYS A 1 95 ? 42.674 10.151 -35.790 1.00 85.81 95 LYS A C 1
ATOM 734 O O . LYS A 1 95 ? 43.439 10.793 -36.495 1.00 85.81 95 LYS A O 1
ATOM 739 N N . GLY A 1 96 ? 42.777 8.831 -35.621 1.00 81.88 96 GLY A N 1
ATOM 740 C CA . GLY A 1 96 ? 43.840 8.045 -36.248 1.00 81.88 96 GLY A CA 1
ATOM 741 C C . GLY A 1 96 ? 43.859 8.165 -37.776 1.00 81.88 96 GLY A C 1
ATOM 742 O O . GLY A 1 96 ? 44.930 8.239 -38.363 1.00 81.88 96 GLY A O 1
ATOM 743 N N . LEU A 1 97 ? 42.694 8.243 -38.429 1.00 80.50 97 LEU A N 1
ATOM 744 C CA . LEU A 1 97 ? 42.609 8.471 -39.878 1.00 80.50 97 LEU A CA 1
ATOM 745 C C . LEU A 1 97 ? 43.054 9.880 -40.302 1.00 80.50 97 LEU A C 1
ATOM 747 O O . LEU A 1 97 ? 43.586 10.033 -41.399 1.00 80.50 97 LEU A O 1
ATOM 751 N N . VAL A 1 98 ? 42.818 10.899 -39.470 1.00 83.44 98 VAL A N 1
ATOM 752 C CA . VAL A 1 98 ? 43.294 12.272 -39.709 1.00 83.44 98 VAL A CA 1
ATOM 753 C C . VAL A 1 98 ? 44.806 12.355 -39.504 1.00 83.44 98 VAL A C 1
ATOM 755 O O . VAL A 1 98 ? 45.495 12.877 -40.373 1.00 83.44 98 VAL A O 1
ATOM 758 N N . ASP A 1 99 ? 45.322 11.754 -38.430 1.00 82.31 99 ASP A N 1
ATOM 759 C CA . ASP A 1 99 ? 46.757 11.718 -38.122 1.00 82.31 99 ASP A CA 1
ATOM 760 C C . ASP A 1 99 ? 47.560 11.027 -39.254 1.00 82.31 99 ASP A C 1
ATOM 762 O O . ASP A 1 99 ? 48.657 11.462 -39.592 1.00 82.31 99 ASP A O 1
ATOM 766 N N . GLN A 1 100 ? 46.992 9.999 -39.905 1.00 77.19 100 GLN A N 1
ATOM 767 C CA . GLN A 1 100 ? 47.565 9.350 -41.104 1.00 77.19 100 GLN A CA 1
ATOM 768 C C . GLN A 1 100 ? 47.574 10.262 -42.348 1.00 77.19 100 GLN A C 1
ATOM 770 O O . GLN A 1 100 ? 48.355 10.060 -43.277 1.00 77.19 100 GLN A O 1
ATOM 775 N N . LEU A 1 101 ? 46.670 11.244 -42.416 1.00 75.31 101 LEU A N 1
ATOM 776 C CA . LEU A 1 101 ? 46.554 12.165 -43.548 1.00 75.31 101 LEU A CA 1
ATOM 777 C C . LEU A 1 101 ? 47.530 13.348 -43.428 1.00 75.31 101 LEU A C 1
ATOM 779 O O . LEU A 1 101 ? 47.974 13.870 -44.454 1.00 75.31 101 LEU A O 1
ATOM 783 N N . ASP A 1 102 ? 47.887 13.733 -42.199 1.00 75.81 102 ASP A N 1
ATOM 784 C CA . ASP A 1 102 ? 48.784 14.855 -41.892 1.00 75.81 102 ASP A CA 1
ATOM 785 C C . ASP A 1 102 ? 50.232 14.635 -42.387 1.00 75.81 102 ASP A C 1
ATOM 787 O O . ASP A 1 102 ? 50.915 15.607 -42.711 1.00 75.81 102 ASP A O 1
ATOM 791 N N . ASP A 1 103 ? 50.687 13.383 -42.542 1.00 69.44 103 ASP A N 1
ATOM 792 C CA . ASP A 1 103 ? 52.011 13.040 -43.111 1.00 69.44 103 ASP A CA 1
ATOM 793 C C . ASP A 1 103 ? 52.007 12.971 -44.662 1.00 69.44 103 ASP A C 1
ATOM 795 O O . ASP A 1 103 ? 53.008 12.686 -45.326 1.00 69.44 103 ASP A O 1
ATOM 799 N N . GLY A 1 104 ? 50.858 13.242 -45.296 1.00 64.38 104 GLY A N 1
ATOM 800 C CA . GLY A 1 104 ? 50.726 13.403 -46.750 1.00 64.38 104 GLY A CA 1
ATOM 801 C C . GLY A 1 104 ? 50.897 12.127 -47.591 1.00 64.38 104 GLY A C 1
ATOM 802 O O . GLY A 1 104 ? 50.802 12.195 -48.822 1.00 64.38 104 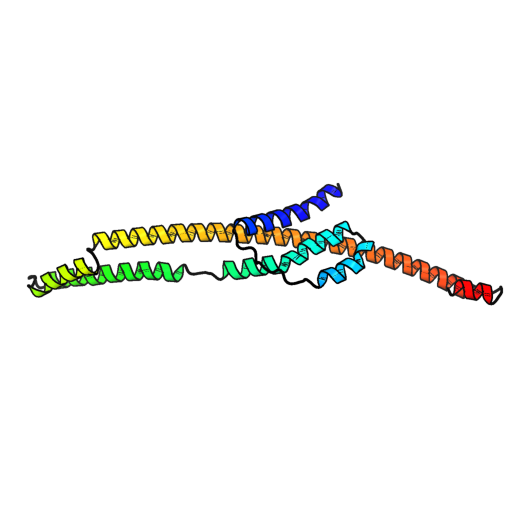GLY A O 1
ATOM 803 N N . LYS A 1 105 ? 51.127 10.960 -46.972 1.00 69.06 105 LYS A N 1
ATOM 804 C CA . LYS A 1 105 ? 51.236 9.650 -47.634 1.00 69.06 105 LYS A CA 1
ATOM 805 C C . LYS A 1 105 ? 50.629 8.553 -46.762 1.00 69.06 105 LYS A C 1
ATOM 807 O O . LYS A 1 105 ? 51.053 8.368 -45.638 1.00 69.06 105 LYS A O 1
ATOM 812 N N . LEU A 1 106 ? 49.719 7.770 -47.341 1.00 65.62 106 LEU A N 1
ATOM 813 C CA . LEU A 1 106 ? 49.232 6.527 -46.735 1.00 65.62 106 LEU A CA 1
ATOM 814 C C . LEU A 1 106 ? 50.228 5.389 -46.984 1.00 65.62 106 LEU A C 1
ATOM 816 O O . LEU A 1 106 ? 50.375 4.956 -48.137 1.00 65.62 106 LEU A O 1
ATOM 820 N N . ASP A 1 107 ? 50.855 4.878 -45.928 1.00 74.31 107 ASP A N 1
ATOM 821 C CA . ASP A 1 107 ? 51.747 3.718 -45.991 1.00 74.31 107 ASP A CA 1
ATOM 822 C C . ASP A 1 107 ? 50.957 2.399 -46.176 1.00 74.31 107 ASP A C 1
ATOM 824 O O . ASP A 1 107 ? 49.766 2.279 -45.858 1.00 74.31 107 ASP A O 1
ATOM 828 N N . LEU A 1 108 ? 51.613 1.367 -46.714 1.00 69.44 108 LEU A N 1
ATOM 829 C CA . LEU A 1 108 ? 51.042 0.027 -46.914 1.00 69.44 108 LEU A CA 1
ATOM 830 C C . LEU A 1 108 ? 50.511 -0.572 -45.601 1.00 69.44 108 LEU A C 1
ATOM 832 O O . LEU A 1 108 ? 49.477 -1.244 -45.615 1.00 69.44 108 LEU A O 1
ATOM 836 N N . MET A 1 109 ? 51.164 -0.285 -44.471 1.00 72.19 109 MET A N 1
ATOM 837 C CA . MET A 1 109 ? 50.733 -0.740 -43.145 1.00 72.19 109 MET A CA 1
ATOM 838 C C . MET A 1 109 ? 49.443 -0.056 -42.665 1.00 72.19 109 MET A C 1
ATOM 840 O O . MET A 1 109 ? 48.567 -0.713 -42.099 1.00 72.19 109 MET A O 1
ATOM 844 N N . GLU A 1 110 ? 49.264 1.234 -42.946 1.00 74.81 110 GLU A N 1
ATOM 845 C CA . GLU A 1 110 ? 48.067 1.998 -42.562 1.00 74.81 110 GLU A CA 1
ATOM 846 C C . GLU A 1 110 ? 46.837 1.546 -43.353 1.00 74.81 110 GLU A C 1
ATOM 848 O O . GLU A 1 110 ? 45.740 1.401 -42.810 1.00 74.81 110 GLU A O 1
ATOM 853 N N . ARG A 1 111 ? 47.027 1.201 -44.631 1.00 75.56 111 ARG A N 1
ATOM 854 C CA . ARG A 1 111 ? 45.975 0.595 -45.460 1.00 75.56 111 ARG A CA 1
ATOM 855 C C . ARG A 1 111 ? 45.498 -0.745 -44.894 1.00 75.56 111 ARG A C 1
ATOM 857 O O . ARG A 1 111 ? 44.292 -0.989 -44.872 1.00 75.56 111 ARG A O 1
ATOM 864 N N . VAL A 1 112 ? 46.415 -1.589 -44.412 1.00 75.44 112 VAL A N 1
ATOM 865 C CA . VAL A 1 112 ? 46.079 -2.876 -43.773 1.00 75.44 112 VAL A CA 1
ATOM 866 C C . VAL A 1 112 ? 45.363 -2.654 -42.438 1.00 75.44 112 VAL A C 1
ATOM 868 O O . VAL A 1 112 ? 44.346 -3.302 -42.185 1.00 75.44 112 VAL A O 1
ATOM 871 N N . SER A 1 113 ? 45.820 -1.693 -41.630 1.00 74.62 113 SER A N 1
ATOM 872 C CA . SER A 1 113 ? 45.165 -1.299 -40.373 1.00 74.62 113 SER A CA 1
ATOM 873 C C . SER A 1 113 ? 43.721 -0.829 -40.596 1.00 74.62 113 SER A C 1
ATOM 875 O O . SER A 1 113 ? 42.796 -1.300 -39.933 1.00 74.62 113 SER A O 1
ATOM 877 N N . ASN A 1 114 ? 43.490 0.010 -41.609 1.00 76.00 114 ASN A N 1
ATOM 878 C CA . ASN A 1 114 ? 42.162 0.531 -41.939 1.00 76.00 114 ASN A CA 1
ATOM 879 C C . ASN A 1 114 ? 41.202 -0.562 -42.438 1.00 76.00 114 ASN A C 1
ATOM 881 O O . ASN A 1 114 ? 40.006 -0.527 -42.134 1.00 76.00 114 ASN A O 1
ATOM 885 N N . VAL A 1 115 ? 41.705 -1.557 -43.177 1.00 77.69 115 VAL A N 1
ATOM 886 C CA . VAL A 1 115 ? 40.917 -2.734 -43.581 1.00 77.69 115 VAL A CA 1
ATOM 887 C C . VAL A 1 115 ? 40.605 -3.615 -42.372 1.00 77.69 115 VAL A C 1
ATOM 889 O O . VAL A 1 115 ? 39.453 -4.008 -42.193 1.00 77.69 115 VAL A O 1
ATOM 892 N N . TRP A 1 116 ? 41.583 -3.872 -41.501 1.00 74.69 116 TRP A N 1
ATOM 893 C CA . TRP A 1 116 ? 41.383 -4.664 -40.285 1.00 74.69 116 TRP A CA 1
ATOM 894 C C . TRP A 1 116 ? 40.393 -4.011 -39.312 1.00 74.69 116 TRP A C 1
ATOM 896 O O . TRP A 1 116 ? 39.533 -4.688 -38.747 1.00 74.69 116 TRP A O 1
ATOM 906 N N . MET A 1 117 ? 40.445 -2.688 -39.161 1.00 79.50 117 MET A N 1
ATOM 907 C CA . MET A 1 117 ? 39.471 -1.914 -38.391 1.00 79.50 117 MET A CA 1
ATOM 908 C C . MET A 1 117 ? 38.054 -2.081 -38.953 1.00 79.50 117 MET A C 1
ATOM 910 O O . MET A 1 117 ? 37.132 -2.380 -38.198 1.00 79.50 117 MET A O 1
ATOM 914 N N . LYS A 1 118 ? 37.874 -1.949 -40.274 1.00 77.44 118 LYS A N 1
ATOM 915 C CA . LYS A 1 118 ? 36.562 -2.134 -40.915 1.00 77.44 118 LYS A CA 1
ATOM 916 C C . LYS A 1 118 ? 36.027 -3.558 -40.756 1.00 77.44 118 LYS A C 1
ATOM 918 O O . LYS A 1 118 ? 34.833 -3.725 -40.542 1.00 77.44 118 LYS A O 1
ATOM 923 N N . VAL A 1 119 ? 36.894 -4.569 -40.826 1.00 74.31 119 VAL A N 1
ATOM 924 C CA . VAL A 1 119 ? 36.509 -5.982 -40.662 1.00 74.31 119 VAL A CA 1
ATOM 925 C C . VAL A 1 119 ? 36.168 -6.317 -39.207 1.00 74.31 119 VAL A C 1
ATOM 927 O O . VAL A 1 119 ? 35.194 -7.016 -38.954 1.00 74.31 119 VAL A O 1
ATOM 930 N N . SER A 1 120 ? 36.946 -5.818 -38.245 1.00 77.19 120 SER A N 1
ATOM 931 C CA . SER A 1 120 ? 36.767 -6.146 -36.823 1.00 77.19 120 SER A CA 1
ATOM 932 C C . SER A 1 120 ? 35.688 -5.309 -36.134 1.00 77.19 120 SER A C 1
ATOM 934 O O . SER A 1 120 ? 34.919 -5.837 -35.333 1.00 77.19 120 SER A O 1
ATOM 936 N N . ARG A 1 121 ? 35.623 -4.003 -36.425 1.00 72.31 121 ARG A N 1
ATOM 937 C CA . ARG A 1 121 ? 34.758 -3.034 -35.729 1.00 72.31 121 ARG A CA 1
ATOM 938 C C . ARG A 1 121 ? 33.673 -2.414 -36.614 1.00 72.31 121 ARG A C 1
ATOM 940 O O . ARG A 1 121 ? 32.801 -1.731 -36.081 1.00 72.31 121 ARG A O 1
ATOM 947 N N . GLY A 1 122 ? 33.686 -2.666 -37.923 1.00 80.44 122 GLY A N 1
ATOM 948 C CA . GLY A 1 122 ? 32.796 -2.025 -38.897 1.00 80.44 122 GLY A CA 1
ATOM 949 C C . GLY A 1 122 ? 33.329 -0.677 -39.388 1.00 80.44 122 GLY A C 1
ATOM 950 O O . GLY A 1 122 ? 34.239 -0.089 -38.796 1.00 80.44 122 GLY A O 1
ATOM 951 N N . ASP A 1 123 ? 32.766 -0.167 -40.485 1.00 82.50 123 ASP A N 1
ATOM 952 C CA . ASP A 1 123 ? 33.041 1.204 -40.913 1.00 82.50 123 ASP A CA 1
ATOM 953 C C . ASP A 1 123 ? 32.326 2.235 -40.019 1.00 82.50 123 ASP A C 1
ATOM 955 O O . ASP A 1 123 ? 31.467 1.909 -39.195 1.00 82.50 123 ASP A O 1
ATOM 959 N N . ILE A 1 124 ? 32.720 3.502 -40.154 1.00 80.12 124 ILE A N 1
ATOM 960 C CA . ILE A 1 124 ? 32.187 4.592 -39.328 1.00 80.12 124 ILE A CA 1
ATOM 961 C C . ILE A 1 124 ? 30.658 4.699 -39.472 1.00 80.12 124 ILE A C 1
ATOM 963 O O . ILE A 1 124 ? 29.970 4.868 -38.468 1.00 80.12 124 ILE A O 1
ATOM 967 N N . ALA A 1 125 ? 30.117 4.539 -40.685 1.00 83.94 125 ALA A N 1
ATOM 968 C CA . ALA A 1 125 ? 28.679 4.623 -40.945 1.00 83.94 125 ALA A CA 1
ATOM 969 C C . ALA A 1 125 ? 27.895 3.517 -40.216 1.00 83.94 125 ALA A C 1
ATOM 971 O O . ALA A 1 125 ? 26.971 3.812 -39.460 1.00 83.94 125 ALA A O 1
ATOM 972 N N . THR A 1 126 ? 28.334 2.264 -40.343 1.00 85.81 126 THR A N 1
ATOM 973 C CA . THR A 1 126 ? 27.744 1.097 -39.669 1.00 85.81 126 THR A CA 1
ATOM 974 C C . THR A 1 126 ? 27.762 1.263 -38.150 1.00 85.81 126 THR A C 1
ATOM 976 O O . THR A 1 126 ? 26.821 0.881 -37.451 1.00 85.81 126 THR A O 1
ATOM 979 N N . ARG A 1 127 ? 28.828 1.860 -37.608 1.00 86.38 127 ARG A N 1
ATOM 980 C CA . ARG A 1 127 ? 28.957 2.110 -36.167 1.00 86.38 127 ARG A CA 1
ATOM 981 C C . ARG A 1 127 ? 28.047 3.237 -35.690 1.00 86.38 127 ARG A C 1
ATOM 983 O O . ARG A 1 127 ? 27.458 3.097 -34.621 1.00 86.38 127 ARG A O 1
ATOM 990 N N . PHE A 1 128 ? 27.869 4.303 -36.472 1.00 87.88 128 PHE A N 1
ATOM 991 C CA . PHE A 1 128 ? 26.860 5.327 -36.183 1.00 87.88 128 PHE A CA 1
ATOM 992 C C . PHE A 1 128 ? 25.434 4.769 -36.253 1.00 87.88 128 PHE A C 1
ATOM 994 O O . PHE A 1 128 ? 24.623 5.082 -35.382 1.00 87.88 128 PHE A O 1
ATOM 1001 N N . ASP A 1 129 ? 25.131 3.896 -37.217 1.00 89.19 129 ASP A N 1
ATOM 1002 C CA . ASP A 1 129 ? 23.841 3.200 -37.271 1.00 89.19 129 ASP A CA 1
ATOM 1003 C C . ASP A 1 129 ? 23.629 2.305 -36.042 1.00 89.19 129 ASP A C 1
ATOM 1005 O O . ASP A 1 129 ? 22.546 2.307 -35.455 1.00 89.19 129 ASP A O 1
ATOM 1009 N N . LYS A 1 130 ? 24.672 1.596 -35.587 1.00 88.12 130 LYS A N 1
ATOM 1010 C CA . LYS A 1 130 ? 24.627 0.816 -34.342 1.00 88.12 130 LYS A CA 1
ATOM 1011 C C . LYS A 1 130 ? 24.354 1.706 -33.127 1.00 88.12 130 LYS A C 1
ATOM 1013 O O . LYS A 1 130 ? 23.476 1.372 -32.339 1.00 88.12 130 LYS A O 1
ATOM 1018 N N . ILE A 1 131 ? 25.039 2.846 -33.004 1.00 88.19 131 ILE A N 1
ATOM 1019 C CA . ILE A 1 131 ? 24.794 3.834 -31.939 1.00 88.19 131 ILE A CA 1
ATOM 1020 C C . ILE A 1 131 ? 23.348 4.330 -31.977 1.00 88.19 131 ILE A C 1
ATOM 1022 O O . ILE A 1 131 ? 22.698 4.376 -30.933 1.00 88.19 131 ILE A O 1
ATOM 1026 N N . ARG A 1 132 ? 22.825 4.674 -33.162 1.00 90.31 132 ARG A N 1
ATOM 1027 C CA . ARG A 1 132 ? 21.431 5.104 -33.328 1.00 90.31 132 ARG A CA 1
ATOM 1028 C C . ARG A 1 132 ? 20.467 4.026 -32.844 1.00 90.31 132 ARG A C 1
ATOM 1030 O O . ARG A 1 132 ? 19.552 4.336 -32.089 1.00 90.31 132 ARG A O 1
ATOM 1037 N N . ASN A 1 133 ? 20.675 2.778 -33.257 1.00 90.38 133 ASN A N 1
ATOM 1038 C CA . ASN A 1 133 ? 19.821 1.663 -32.857 1.00 90.38 133 ASN A CA 1
ATOM 1039 C C . ASN A 1 133 ? 19.872 1.450 -31.336 1.00 90.38 133 ASN A C 1
ATOM 1041 O O . ASN A 1 133 ? 18.825 1.424 -30.699 1.00 90.38 133 ASN A O 1
ATOM 1045 N N . THR A 1 134 ? 21.068 1.428 -30.737 1.00 86.69 134 THR A N 1
ATOM 1046 C CA . THR A 1 134 ? 21.230 1.331 -29.278 1.00 86.69 134 THR A CA 1
ATOM 1047 C C . THR A 1 134 ? 20.549 2.490 -28.552 1.00 86.69 134 THR A C 1
ATOM 1049 O O . THR A 1 134 ? 19.847 2.266 -27.574 1.00 86.69 134 THR A O 1
ATOM 1052 N N . TYR A 1 135 ? 20.687 3.726 -29.033 1.00 87.38 135 TYR A N 1
ATOM 1053 C CA . TYR A 1 135 ? 19.999 4.879 -28.452 1.00 87.38 135 TYR A CA 1
ATOM 1054 C C . TYR A 1 135 ? 18.471 4.738 -28.504 1.00 87.38 135 TYR A C 1
ATOM 1056 O O . TYR A 1 135 ? 17.794 5.026 -27.514 1.00 87.38 135 TYR A O 1
ATOM 1064 N N . LEU A 1 136 ? 17.920 4.290 -29.636 1.00 89.88 136 LEU A N 1
ATOM 1065 C CA . LEU A 1 136 ? 16.481 4.061 -29.784 1.00 89.88 136 LEU A CA 1
ATOM 1066 C C . LEU A 1 136 ? 15.990 2.954 -28.844 1.00 89.88 136 LEU A C 1
ATOM 1068 O O . LEU A 1 136 ? 14.950 3.125 -28.206 1.00 89.88 136 LEU A O 1
ATOM 1072 N N . ASP A 1 137 ? 16.755 1.873 -28.693 1.00 87.25 137 ASP A N 1
ATOM 1073 C CA . ASP A 1 137 ? 16.443 0.781 -27.766 1.00 87.25 137 ASP A CA 1
ATOM 1074 C C . ASP A 1 137 ? 16.475 1.249 -26.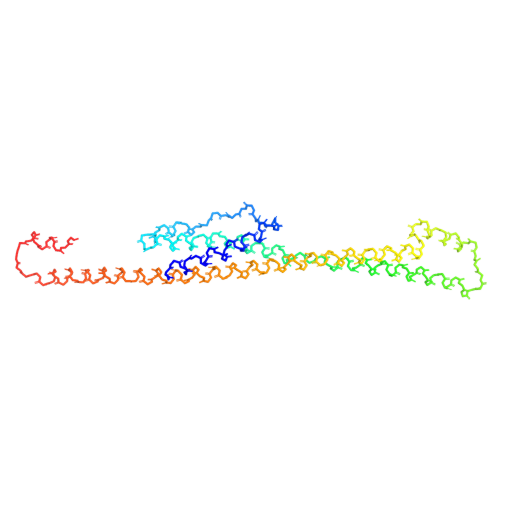305 1.00 87.25 137 ASP A C 1
ATOM 1076 O O . ASP A 1 137 ? 15.546 0.976 -25.543 1.00 87.25 137 ASP A O 1
ATOM 1080 N N . VAL A 1 138 ? 17.499 2.017 -25.916 1.00 85.31 138 VAL A N 1
ATOM 1081 C CA . VAL A 1 138 ? 17.599 2.620 -24.576 1.00 85.31 138 VAL A CA 1
ATOM 1082 C C . VAL A 1 138 ? 16.441 3.578 -24.323 1.00 85.31 138 VAL A C 1
ATOM 1084 O O . VAL A 1 138 ? 15.844 3.540 -23.249 1.00 85.31 138 VAL A O 1
ATOM 1087 N N . SER A 1 139 ? 16.077 4.399 -25.308 1.00 84.56 139 SER A N 1
ATOM 1088 C CA . SER A 1 139 ? 14.966 5.349 -25.189 1.00 84.56 139 SER A CA 1
ATOM 1089 C C . SER A 1 139 ? 13.625 4.631 -25.028 1.00 84.56 139 SER A C 1
ATOM 1091 O O . SER A 1 139 ? 12.813 5.012 -24.184 1.00 84.56 139 SER A O 1
ATOM 1093 N N . LYS A 1 140 ? 13.399 3.561 -25.800 1.00 87.19 140 LYS A N 1
ATOM 1094 C CA . LYS A 1 140 ? 12.194 2.731 -25.698 1.00 87.19 140 LYS A CA 1
ATOM 1095 C C . LYS A 1 140 ? 12.108 2.040 -24.339 1.00 87.19 140 LYS A C 1
ATOM 1097 O O . LYS A 1 140 ? 11.050 2.068 -23.717 1.00 87.19 140 LYS A O 1
ATOM 1102 N N . GLU A 1 141 ? 13.210 1.468 -23.865 1.00 83.94 141 GLU A N 1
ATOM 1103 C CA . GLU A 1 141 ? 13.236 0.801 -22.564 1.00 83.94 141 GLU A CA 1
ATOM 1104 C C . GLU A 1 141 ? 13.051 1.787 -21.410 1.00 83.94 141 GLU A C 1
ATOM 1106 O O . GLU A 1 141 ? 12.275 1.526 -20.498 1.00 83.94 141 GLU A O 1
ATOM 1111 N N . THR A 1 142 ? 13.679 2.962 -21.493 1.00 82.44 142 THR A N 1
ATOM 1112 C CA . THR A 1 142 ? 13.486 4.040 -20.513 1.00 82.44 142 THR A CA 1
ATOM 1113 C C . THR A 1 142 ? 12.019 4.453 -20.453 1.00 82.44 142 THR A C 1
ATOM 1115 O O . THR A 1 142 ? 11.467 4.610 -19.368 1.00 82.44 142 THR A O 1
ATOM 1118 N N . LYS A 1 143 ? 11.350 4.578 -21.607 1.00 85.62 143 LYS A N 1
ATOM 1119 C CA . LYS A 1 143 ? 9.913 4.862 -21.644 1.00 85.62 143 LYS A CA 1
ATOM 1120 C C . LYS A 1 143 ? 9.092 3.758 -20.971 1.00 85.62 143 LYS A C 1
ATOM 1122 O O . LYS A 1 143 ? 8.254 4.072 -20.132 1.00 85.62 143 LYS A O 1
ATOM 1127 N N . ASN A 1 144 ? 9.344 2.491 -21.307 1.00 85.19 144 ASN A N 1
ATOM 1128 C CA . ASN A 1 144 ? 8.651 1.358 -20.684 1.00 85.19 144 ASN A CA 1
ATOM 1129 C C . ASN A 1 144 ? 8.836 1.358 -19.160 1.00 85.19 144 ASN A C 1
ATOM 1131 O O . ASN A 1 144 ? 7.889 1.103 -18.416 1.00 85.19 144 ASN A O 1
ATOM 1135 N N . GLN A 1 145 ? 10.048 1.665 -18.698 1.00 81.69 145 GLN A N 1
ATOM 1136 C CA . GLN A 1 145 ? 10.373 1.760 -17.283 1.00 81.69 145 GLN A CA 1
ATOM 1137 C C . GLN A 1 145 ? 9.608 2.899 -16.600 1.00 81.69 145 GLN A C 1
ATOM 1139 O O . GLN A 1 145 ? 8.977 2.660 -15.574 1.00 81.69 145 GLN A O 1
ATOM 1144 N N . VAL A 1 146 ? 9.596 4.100 -17.183 1.00 83.69 146 VAL A N 1
ATOM 1145 C CA . VAL A 1 146 ? 8.847 5.249 -16.645 1.00 83.69 146 VAL A CA 1
ATOM 1146 C C . VAL A 1 146 ? 7.350 4.943 -16.559 1.00 83.69 146 VAL A C 1
ATOM 1148 O O . VAL A 1 146 ? 6.734 5.204 -15.528 1.00 83.69 146 VAL A O 1
ATOM 1151 N N . ASP A 1 147 ? 6.766 4.349 -17.603 1.00 87.50 147 ASP A N 1
ATOM 1152 C CA . ASP A 1 147 ? 5.341 3.994 -17.623 1.00 87.50 147 ASP A CA 1
ATOM 1153 C C . ASP A 1 147 ? 5.015 2.940 -16.532 1.00 87.50 147 ASP A C 1
ATOM 1155 O O . ASP A 1 147 ? 3.987 3.013 -15.845 1.00 87.50 147 ASP A O 1
ATOM 1159 N N . ARG A 1 148 ? 5.929 1.986 -16.305 1.00 86.94 148 ARG A N 1
ATOM 1160 C CA . ARG A 1 148 ? 5.816 0.962 -15.254 1.00 86.94 148 ARG A CA 1
ATOM 1161 C C . ARG A 1 148 ? 5.950 1.550 -13.849 1.00 86.94 148 ARG A C 1
ATOM 1163 O O . ARG A 1 148 ? 5.124 1.248 -12.990 1.00 86.94 148 ARG A O 1
ATOM 1170 N N . GLU A 1 149 ? 6.943 2.402 -13.611 1.00 85.00 149 GLU A N 1
ATOM 1171 C CA . GLU A 1 149 ? 7.138 3.099 -12.333 1.00 85.00 149 GLU A CA 1
ATOM 1172 C C . GLU A 1 149 ? 5.956 4.013 -12.009 1.00 85.00 149 GLU A C 1
ATOM 1174 O O . GLU A 1 149 ? 5.473 4.012 -10.876 1.00 85.00 149 GLU A O 1
ATOM 1179 N N . HIS A 1 150 ? 5.433 4.729 -13.006 1.00 88.38 150 HIS A N 1
ATOM 1180 C CA . HIS A 1 150 ? 4.231 5.539 -12.853 1.00 88.38 150 HIS A CA 1
ATOM 1181 C C . HIS A 1 150 ? 3.054 4.693 -12.355 1.00 88.38 150 HIS A C 1
ATOM 1183 O O . HIS A 1 150 ? 2.456 5.017 -11.330 1.00 88.38 150 HIS A O 1
ATOM 1189 N N . THR A 1 151 ? 2.800 3.554 -13.005 1.00 90.38 151 THR A N 1
ATOM 1190 C CA . THR A 1 151 ? 1.740 2.614 -12.604 1.00 90.38 151 THR A CA 1
ATOM 1191 C C . THR A 1 151 ? 1.934 2.110 -11.167 1.00 90.38 151 THR A C 1
ATOM 1193 O O . THR A 1 151 ? 0.976 2.024 -10.398 1.00 90.38 151 THR A O 1
ATOM 1196 N N . ILE A 1 152 ? 3.174 1.808 -10.766 1.00 89.25 152 ILE A N 1
ATOM 1197 C CA . ILE A 1 152 ? 3.497 1.353 -9.403 1.00 89.25 152 ILE A CA 1
ATOM 1198 C C . ILE A 1 152 ? 3.242 2.458 -8.372 1.00 89.25 152 ILE A C 1
ATOM 1200 O O . ILE A 1 152 ? 2.662 2.191 -7.317 1.00 89.25 152 ILE A O 1
ATOM 1204 N N . LEU A 1 153 ? 3.646 3.696 -8.660 1.00 88.19 153 LEU A N 1
ATOM 1205 C CA . LEU A 1 153 ? 3.426 4.837 -7.770 1.00 88.19 153 LEU A CA 1
ATOM 1206 C C . LEU A 1 153 ? 1.938 5.172 -7.628 1.00 88.19 153 LEU A C 1
ATOM 1208 O O . LEU A 1 153 ? 1.485 5.476 -6.523 1.00 88.19 153 LEU A O 1
ATOM 1212 N N . GLU A 1 154 ? 1.164 5.080 -8.711 1.00 90.44 154 GLU A N 1
ATOM 1213 C CA . GLU A 1 154 ? -0.290 5.244 -8.661 1.00 90.44 154 GLU A CA 1
ATOM 1214 C C . GLU A 1 154 ? -0.958 4.148 -7.829 1.00 90.44 154 GLU A C 1
ATOM 1216 O O . GLU A 1 154 ? -1.756 4.456 -6.941 1.00 90.44 154 GLU A O 1
ATOM 1221 N N . ALA A 1 155 ? -0.573 2.887 -8.035 1.00 91.31 155 ALA A N 1
ATOM 1222 C CA . ALA A 1 155 ? -1.065 1.775 -7.232 1.00 91.31 155 ALA A CA 1
ATOM 1223 C C . ALA A 1 155 ? -0.708 1.944 -5.746 1.00 91.31 155 ALA A C 1
ATOM 1225 O O . ALA A 1 155 ? -1.543 1.709 -4.873 1.00 91.31 155 ALA A O 1
ATOM 1226 N N . TYR A 1 156 ? 0.505 2.412 -5.434 1.00 90.38 156 TYR A N 1
ATOM 1227 C CA . TYR A 1 156 ? 0.900 2.708 -4.058 1.00 90.38 156 TYR A CA 1
ATOM 1228 C C . TYR A 1 156 ? 0.092 3.867 -3.461 1.00 90.38 156 TYR A C 1
ATOM 1230 O O . TYR A 1 156 ? -0.317 3.795 -2.301 1.00 90.38 156 TYR A O 1
ATOM 1238 N N . ARG A 1 157 ? -0.196 4.919 -4.239 1.00 90.00 157 ARG A N 1
ATOM 1239 C CA . ARG A 1 157 ? -1.077 6.017 -3.813 1.00 90.00 157 ARG A CA 1
ATOM 1240 C C . ARG A 1 157 ? -2.473 5.501 -3.464 1.00 90.00 157 ARG A C 1
ATOM 1242 O O . ARG A 1 157 ? -2.997 5.856 -2.409 1.00 90.00 157 ARG A O 1
ATOM 1249 N N . ASP A 1 158 ? -3.052 4.655 -4.310 1.00 91.44 158 ASP A N 1
ATOM 1250 C CA . ASP A 1 158 ? -4.375 4.069 -4.077 1.00 91.44 158 ASP A CA 1
ATOM 1251 C C . ASP A 1 158 ? -4.371 3.151 -2.845 1.00 91.44 158 ASP A C 1
ATOM 1253 O O . ASP A 1 158 ? -5.241 3.271 -1.979 1.00 91.44 158 ASP A O 1
ATOM 1257 N N . PHE A 1 159 ? -3.335 2.323 -2.683 1.00 91.88 159 PHE A N 1
ATOM 1258 C CA . PHE A 1 159 ? -3.141 1.508 -1.483 1.00 91.88 159 PHE A CA 1
ATOM 1259 C C . PHE A 1 159 ? -3.035 2.363 -0.205 1.00 91.88 159 PHE A C 1
ATOM 1261 O O . PHE A 1 159 ? -3.665 2.057 0.809 1.00 91.88 159 PHE A O 1
ATOM 1268 N N . ARG A 1 160 ? -2.297 3.480 -0.242 1.00 90.75 160 ARG A N 1
ATOM 1269 C CA . ARG A 1 160 ? -2.232 4.438 0.878 1.00 90.75 160 ARG A CA 1
ATOM 1270 C C . ARG A 1 160 ? -3.596 5.068 1.178 1.00 90.75 160 ARG A C 1
ATOM 1272 O O . ARG A 1 160 ? -3.906 5.294 2.347 1.00 90.75 160 ARG A O 1
ATOM 1279 N N . GLY A 1 161 ? -4.413 5.310 0.154 1.00 90.69 161 GLY A N 1
ATOM 1280 C CA . GLY A 1 161 ? -5.810 5.720 0.307 1.00 90.69 161 GLY A CA 1
ATOM 1281 C C . GLY A 1 161 ? -6.643 4.673 1.049 1.00 90.69 161 GLY A C 1
ATOM 1282 O O . GLY A 1 161 ? -7.313 5.009 2.028 1.00 90.69 161 GLY A O 1
ATOM 1283 N N . ALA A 1 162 ? -6.538 3.403 0.650 1.00 90.94 162 ALA A N 1
ATOM 1284 C CA . ALA A 1 162 ? -7.202 2.288 1.327 1.00 90.94 162 ALA A CA 1
ATOM 1285 C C . ALA A 1 162 ? -6.760 2.153 2.796 1.00 90.94 162 ALA A C 1
ATOM 1287 O O . ALA A 1 162 ? -7.607 2.019 3.678 1.00 90.94 162 ALA A O 1
ATOM 1288 N N . LEU A 1 163 ? -5.459 2.287 3.086 1.00 91.44 163 LEU A N 1
ATOM 1289 C CA . LEU A 1 163 ? -4.941 2.292 4.460 1.00 91.44 163 LEU A CA 1
ATOM 1290 C C . LEU A 1 163 ? -5.554 3.402 5.317 1.00 91.44 163 LEU A C 1
ATOM 1292 O O . LEU A 1 163 ? -5.917 3.154 6.464 1.00 91.44 163 LEU A O 1
ATOM 1296 N N . LYS A 1 164 ? -5.701 4.617 4.775 1.00 91.88 164 LYS A N 1
ATOM 1297 C CA . LYS A 1 164 ? -6.314 5.716 5.532 1.00 91.88 164 LYS A CA 1
ATOM 1298 C C . LYS A 1 164 ? -7.797 5.462 5.800 1.00 91.88 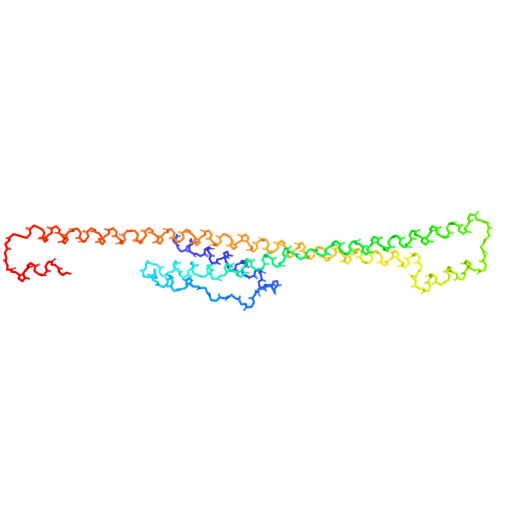164 LYS A C 1
ATOM 1300 O O . LYS A 1 164 ? -8.283 5.798 6.872 1.00 91.88 164 LYS A O 1
ATOM 1305 N N . GLN A 1 165 ? -8.509 4.843 4.863 1.00 90.12 165 GLN A N 1
ATOM 1306 C CA . GLN A 1 165 ? -9.895 4.430 5.095 1.00 90.12 165 GLN A CA 1
ATOM 1307 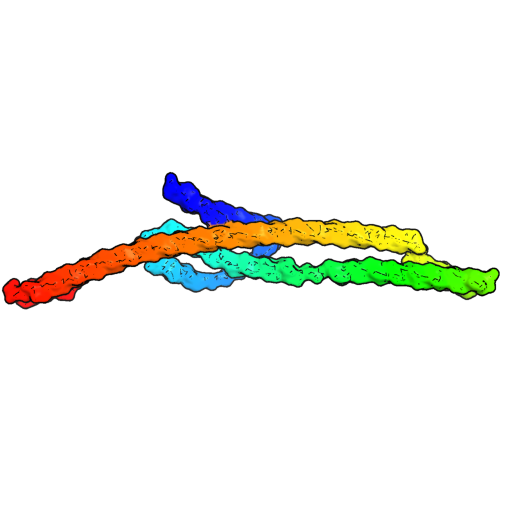C C . GLN A 1 165 ? -9.997 3.310 6.138 1.00 90.12 165 GLN A C 1
ATOM 1309 O O . GLN A 1 165 ? -10.884 3.347 6.986 1.00 90.12 165 GLN A O 1
ATOM 1314 N N . ALA A 1 166 ? -9.064 2.354 6.138 1.00 91.69 166 ALA A N 1
ATOM 1315 C CA . ALA A 1 166 ? -8.973 1.348 7.195 1.00 91.69 166 ALA A CA 1
ATOM 1316 C C . ALA A 1 166 ? -8.733 1.982 8.573 1.00 91.69 166 ALA A C 1
ATOM 1318 O O . ALA A 1 166 ? -9.334 1.555 9.554 1.00 91.69 166 ALA A O 1
ATOM 1319 N N . GLU A 1 167 ? -7.929 3.044 8.647 1.00 92.44 167 GLU A N 1
ATOM 1320 C CA . GLU A 1 167 ? -7.748 3.817 9.880 1.00 92.44 167 GLU A CA 1
ATOM 1321 C C . GLU A 1 167 ? -9.050 4.488 10.341 1.00 92.44 167 GLU A C 1
ATOM 1323 O O . GLU A 1 167 ? -9.374 4.428 11.523 1.00 92.44 167 GLU A O 1
ATOM 1328 N N . VAL A 1 168 ? -9.835 5.068 9.425 1.00 93.69 168 VAL A N 1
ATOM 1329 C CA . VAL A 1 168 ? -11.160 5.624 9.758 1.00 93.69 168 VAL A CA 1
ATOM 1330 C C . VAL A 1 168 ? -12.068 4.538 10.338 1.00 93.69 168 VAL A C 1
ATOM 1332 O O . VAL A 1 168 ? -12.624 4.726 11.417 1.00 93.69 168 VAL A O 1
ATOM 1335 N N . MET A 1 169 ? -12.155 3.375 9.686 1.00 93.12 169 MET A N 1
ATOM 1336 C CA . MET A 1 169 ? -12.952 2.248 10.188 1.00 93.12 169 MET A CA 1
ATOM 1337 C C . MET A 1 169 ? -12.477 1.765 11.564 1.00 93.12 169 MET A C 1
ATOM 1339 O O . MET A 1 169 ? -13.301 1.426 12.412 1.00 93.12 169 MET A O 1
ATOM 1343 N N . ALA A 1 170 ? -11.164 1.758 11.809 1.00 92.88 170 ALA A N 1
ATOM 1344 C CA . ALA A 1 170 ? -10.597 1.381 13.101 1.00 92.88 170 ALA A CA 1
ATOM 1345 C C . ALA A 1 170 ? -10.967 2.381 14.210 1.00 92.88 170 ALA A C 1
ATOM 1347 O O . ALA A 1 170 ? -11.280 1.972 15.326 1.00 92.88 170 ALA A O 1
ATOM 1348 N N . LEU A 1 171 ? -10.980 3.682 13.906 1.00 95.12 171 LEU A N 1
ATOM 1349 C CA . LEU A 1 171 ? -11.407 4.721 14.849 1.00 95.12 171 LEU A CA 1
ATOM 1350 C C . LEU A 1 171 ? -12.907 4.641 15.153 1.00 95.12 171 LEU A C 1
ATOM 1352 O O . LEU A 1 171 ? -13.312 4.807 16.300 1.00 95.12 171 LEU A O 1
ATOM 1356 N N . GLU A 1 172 ? -13.736 4.338 14.156 1.00 93.75 172 GLU A N 1
ATOM 1357 C CA . GLU A 1 172 ? -15.167 4.107 14.378 1.00 93.75 172 GLU A CA 1
ATOM 1358 C C . GLU A 1 172 ? -15.422 2.858 15.238 1.00 93.75 172 GLU A C 1
ATOM 1360 O O . GLU A 1 172 ? -16.298 2.866 16.099 1.00 93.75 172 GLU A O 1
ATOM 1365 N N . LEU A 1 173 ? -14.645 1.789 15.039 1.00 94.31 173 LEU A N 1
ATOM 1366 C CA . LEU A 1 173 ? -14.669 0.601 15.900 1.00 94.31 173 LEU A CA 1
ATOM 1367 C C . LEU A 1 173 ? -14.263 0.930 17.340 1.00 94.31 173 LEU A C 1
ATOM 1369 O O . LEU A 1 173 ? -14.880 0.432 18.281 1.00 94.31 173 LEU A O 1
ATOM 1373 N N . LEU A 1 174 ? -13.256 1.788 17.517 1.00 95.62 174 LEU A N 1
ATOM 1374 C CA . LEU A 1 174 ? -12.826 2.251 18.834 1.00 95.62 174 LEU A CA 1
ATOM 1375 C C . LEU A 1 174 ? -13.940 3.017 19.561 1.00 95.62 174 LEU A C 1
ATOM 1377 O O . LEU A 1 174 ? -14.121 2.822 20.763 1.00 95.62 174 LEU A O 1
ATOM 1381 N N . ASP A 1 175 ? -14.711 3.845 18.855 1.00 96.44 175 ASP A N 1
ATOM 1382 C CA . ASP A 1 175 ? -15.868 4.541 19.434 1.00 96.44 175 ASP A CA 1
ATOM 1383 C C . ASP A 1 175 ? -16.940 3.550 19.921 1.00 96.44 175 ASP A C 1
ATOM 1385 O O . ASP A 1 175 ? -17.412 3.631 21.059 1.00 96.44 175 ASP A O 1
ATOM 1389 N N . VAL A 1 176 ? -17.252 2.532 19.109 1.00 95.50 176 VAL A N 1
ATOM 1390 C CA . VAL A 1 176 ? -18.181 1.453 19.490 1.00 95.50 176 VAL A CA 1
ATOM 1391 C C . VAL A 1 176 ? -17.674 0.689 20.716 1.00 95.50 176 VAL A C 1
ATOM 1393 O O . VAL A 1 176 ? -18.439 0.456 21.656 1.00 95.50 176 VAL A O 1
ATOM 1396 N N . ALA A 1 177 ? -16.388 0.327 20.735 1.00 95.31 177 ALA A N 1
ATOM 1397 C CA . ALA A 1 177 ? -15.760 -0.351 21.866 1.00 95.31 177 ALA A CA 1
ATOM 1398 C C . ALA A 1 177 ? -15.848 0.491 23.147 1.0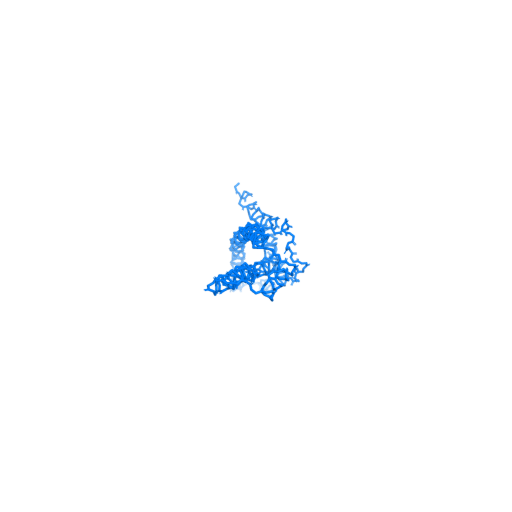0 95.31 177 ALA A C 1
ATOM 1400 O O . ALA A 1 177 ? -16.202 -0.020 24.210 1.00 95.31 177 ALA A O 1
ATOM 1401 N N . THR A 1 178 ? -15.565 1.791 23.034 1.00 96.75 178 THR A N 1
ATOM 1402 C CA . THR A 1 178 ? -15.584 2.740 24.154 1.00 96.75 178 THR A CA 1
ATOM 1403 C C . THR A 1 178 ? -16.984 2.859 24.742 1.00 96.75 178 THR A C 1
ATOM 1405 O O . THR A 1 178 ? -17.156 2.733 25.952 1.00 96.75 178 THR A O 1
ATOM 1408 N N . ARG A 1 179 ? -18.007 2.985 23.893 1.00 96.62 179 ARG A N 1
ATOM 1409 C CA . ARG A 1 179 ? -19.402 2.992 24.343 1.00 96.62 179 ARG A CA 1
ATOM 1410 C C . ARG A 1 179 ? -19.800 1.706 25.061 1.00 96.62 179 ARG A C 1
ATOM 1412 O O . ARG A 1 179 ? -20.349 1.784 26.156 1.00 96.62 179 ARG A O 1
ATOM 1419 N N . LYS A 1 180 ? -19.501 0.530 24.486 1.00 95.19 180 LYS A N 1
ATOM 1420 C CA . LYS A 1 180 ? -19.783 -0.762 25.145 1.00 95.19 180 LYS A CA 1
ATOM 1421 C C . LYS A 1 180 ? -19.097 -0.828 26.514 1.00 95.19 180 LYS A C 1
ATOM 1423 O O . LYS A 1 180 ? -19.695 -1.284 27.486 1.00 95.19 180 LYS A O 1
ATOM 1428 N N . LEU A 1 181 ? -17.850 -0.366 26.603 1.00 96.19 181 LEU A N 1
ATOM 1429 C CA . LEU A 1 181 ? -17.108 -0.323 27.859 1.00 96.19 181 LEU A CA 1
ATOM 1430 C C . LEU A 1 181 ? -17.793 0.586 28.888 1.00 96.19 181 LEU A C 1
ATOM 1432 O O . LEU A 1 181 ? -17.945 0.188 30.042 1.00 96.19 181 LEU A O 1
ATOM 1436 N N . ASP A 1 182 ? -18.220 1.779 28.491 1.00 97.50 182 ASP A N 1
ATOM 1437 C CA . ASP A 1 182 ? -18.866 2.725 29.400 1.00 97.50 182 ASP A CA 1
ATOM 1438 C C . ASP A 1 182 ? -20.250 2.242 29.859 1.00 97.50 182 ASP A C 1
ATOM 1440 O O . ASP A 1 182 ? -20.576 2.364 31.041 1.00 97.50 182 ASP A O 1
ATOM 1444 N N . GLU A 1 183 ? -21.019 1.578 28.991 1.00 96.69 183 GLU A N 1
ATOM 1445 C CA . GLU A 1 183 ? -22.263 0.887 29.367 1.00 96.69 183 GLU A CA 1
ATOM 1446 C C . GLU A 1 183 ? -22.013 -0.207 30.419 1.00 96.69 183 GLU A C 1
ATOM 1448 O O . GLU A 1 183 ? -22.753 -0.333 31.404 1.00 96.69 183 GLU A O 1
ATOM 1453 N N . LYS A 1 184 ? -20.940 -0.993 30.253 1.00 96.25 184 LYS A N 1
ATOM 1454 C CA . LYS A 1 184 ? -20.554 -2.028 31.223 1.00 96.25 184 LYS A CA 1
ATOM 1455 C C . LYS A 1 184 ? -20.075 -1.435 32.541 1.00 96.25 184 LYS A C 1
ATOM 1457 O O . LYS A 1 184 ? -20.464 -1.947 33.588 1.00 96.25 184 LYS A O 1
ATOM 1462 N N . LYS A 1 185 ? -19.307 -0.342 32.516 1.00 97.06 185 LYS A N 1
ATOM 1463 C CA . LYS A 1 185 ? -18.930 0.394 33.734 1.00 97.06 185 LYS A CA 1
ATOM 1464 C C . LYS A 1 185 ? -20.162 0.908 34.468 1.00 97.06 185 LYS A C 1
ATOM 1466 O O . LYS A 1 185 ? -20.269 0.682 35.664 1.00 97.06 185 LYS A O 1
ATOM 1471 N N . ALA A 1 186 ? -21.107 1.530 33.762 1.00 97.06 186 ALA A N 1
ATOM 1472 C CA . ALA A 1 186 ? -22.340 2.028 34.367 1.00 97.06 186 ALA A CA 1
ATOM 1473 C C . ALA A 1 186 ? -23.159 0.895 35.008 1.00 97.06 186 ALA A C 1
ATOM 1475 O O . ALA A 1 186 ? -23.638 1.037 36.131 1.00 97.06 186 ALA A O 1
ATOM 1476 N N . THR A 1 187 ? -23.256 -0.253 34.328 1.00 95.81 187 THR A N 1
ATOM 1477 C CA . THR A 1 187 ? -23.916 -1.455 34.866 1.00 95.81 187 THR A CA 1
ATOM 1478 C C . THR A 1 187 ? -23.219 -1.954 36.134 1.00 95.81 187 THR A C 1
ATOM 1480 O O . THR A 1 187 ? -23.880 -2.233 37.132 1.00 95.81 187 THR A O 1
ATOM 1483 N N . LEU A 1 188 ? -21.885 -2.028 36.120 1.00 95.12 188 LEU A N 1
ATOM 1484 C CA . LEU A 1 188 ? -21.084 -2.455 37.267 1.00 95.12 188 LEU A CA 1
ATOM 1485 C C . LEU A 1 188 ? -21.218 -1.491 38.452 1.00 95.12 188 LEU A C 1
ATOM 1487 O O . LEU A 1 188 ? -21.352 -1.938 39.591 1.00 95.12 188 LEU A O 1
ATOM 1491 N N . THR A 1 189 ? -21.210 -0.180 38.198 1.00 96.00 189 THR A N 1
ATOM 1492 C CA . THR A 1 189 ? -21.433 0.843 39.225 1.00 96.00 189 THR A CA 1
ATOM 1493 C C . THR A 1 189 ? -22.822 0.697 39.835 1.00 96.00 189 THR A C 1
ATOM 1495 O O . THR A 1 189 ? -22.927 0.612 41.051 1.00 96.00 189 THR A O 1
ATOM 1498 N N . ALA A 1 190 ? -23.871 0.556 39.020 1.00 94.56 190 ALA A N 1
ATOM 1499 C CA . ALA A 1 190 ? -25.233 0.370 39.521 1.00 94.56 190 ALA A CA 1
ATOM 1500 C C . ALA A 1 190 ? -25.383 -0.903 40.375 1.00 94.56 190 ALA A C 1
ATOM 1502 O O . ALA A 1 190 ? -26.025 -0.866 41.425 1.00 94.56 190 ALA A O 1
ATOM 1503 N N . ALA A 1 191 ? -24.766 -2.016 39.961 1.00 93.44 191 ALA A N 1
ATOM 1504 C CA . ALA A 1 191 ? -24.745 -3.253 40.744 1.00 93.44 191 ALA A CA 1
ATOM 1505 C C . ALA A 1 191 ? -23.987 -3.078 42.074 1.00 93.44 191 ALA A C 1
ATOM 1507 O O . ALA A 1 191 ? -24.470 -3.493 43.128 1.00 93.44 191 ALA A O 1
ATOM 1508 N N . SER A 1 192 ? -22.839 -2.396 42.039 1.00 92.38 192 SER A N 1
ATOM 1509 C CA . SER A 1 192 ? -22.030 -2.105 43.231 1.00 92.38 192 SER A CA 1
ATOM 1510 C C . SER A 1 192 ? -22.767 -1.195 44.218 1.00 92.38 192 SER A C 1
ATOM 1512 O O . SER A 1 192 ? -22.751 -1.452 45.421 1.00 92.38 192 SER A O 1
ATOM 1514 N N . ASP A 1 193 ? -23.456 -0.166 43.720 1.00 94.12 193 ASP A N 1
ATOM 1515 C CA . ASP A 1 193 ? -24.256 0.755 44.530 1.00 94.12 193 ASP A CA 1
ATOM 1516 C C . ASP A 1 193 ? -25.462 0.042 45.154 1.00 94.12 193 ASP A C 1
ATOM 1518 O O . ASP A 1 193 ? -25.763 0.254 46.331 1.00 94.12 193 ASP A O 1
ATOM 1522 N N . ALA A 1 194 ? -26.125 -0.847 44.406 1.00 90.56 194 ALA A N 1
ATOM 1523 C CA . ALA A 1 194 ? -27.218 -1.670 44.922 1.00 90.56 194 ALA A CA 1
ATOM 1524 C C . ALA A 1 194 ? -26.749 -2.593 46.059 1.00 90.56 194 ALA A C 1
ATOM 1526 O O . ALA A 1 194 ? -27.423 -2.694 47.086 1.00 90.56 194 ALA A O 1
ATOM 1527 N N . LEU A 1 195 ? -25.573 -3.213 45.912 1.00 91.50 195 LEU A N 1
ATOM 1528 C CA . LEU A 1 195 ? -24.956 -4.024 46.960 1.00 91.50 195 LEU A CA 1
ATOM 1529 C C . LEU A 1 195 ? -24.570 -3.181 48.186 1.00 91.50 195 LEU A C 1
ATOM 1531 O O . LEU A 1 195 ? -24.825 -3.590 49.318 1.00 91.50 195 LEU A O 1
ATOM 1535 N N . ALA A 1 196 ? -23.992 -1.994 47.985 1.00 90.19 196 ALA A N 1
ATOM 1536 C CA . ALA A 1 196 ? -23.609 -1.093 49.074 1.00 90.19 196 ALA A CA 1
ATOM 1537 C C . ALA A 1 196 ? -24.823 -0.530 49.836 1.00 90.19 196 ALA A C 1
ATOM 1539 O O . ALA A 1 196 ? -24.757 -0.307 51.048 1.00 90.19 196 ALA A O 1
ATOM 1540 N N . ALA A 1 197 ? -25.938 -0.308 49.138 1.00 91.75 197 ALA A N 1
ATOM 1541 C CA . ALA A 1 197 ? -27.192 0.161 49.717 1.00 91.75 197 ALA A CA 1
ATOM 1542 C C . ALA A 1 197 ? -28.013 -0.954 50.393 1.00 91.75 197 ALA A C 1
ATOM 1544 O O . ALA A 1 197 ? -28.976 -0.646 51.101 1.00 91.75 197 ALA A O 1
ATOM 1545 N N . PHE A 1 198 ? -27.653 -2.228 50.207 1.00 90.25 198 PHE A N 1
ATOM 1546 C CA . PHE A 1 198 ? -28.360 -3.364 50.792 1.00 90.25 198 PHE A CA 1
ATOM 1547 C C . PHE A 1 198 ? -28.168 -3.408 52.317 1.00 90.25 198 PHE A C 1
ATOM 1549 O O . PHE A 1 198 ? -27.088 -3.724 52.817 1.00 90.25 198 PHE A O 1
ATOM 1556 N N . LYS A 1 199 ? -29.227 -3.079 53.067 1.00 86.62 199 LYS A N 1
ATOM 1557 C CA . LYS A 1 199 ? -29.212 -3.035 54.543 1.00 86.62 199 LYS A CA 1
ATOM 1558 C C . LYS A 1 199 ? -30.032 -4.134 55.214 1.00 86.62 199 LYS A C 1
ATOM 1560 O O . LYS A 1 199 ? -29.692 -4.516 56.327 1.00 86.62 199 LYS A O 1
ATOM 1565 N N . ASP A 1 200 ? -31.048 -4.661 54.532 1.00 81.75 200 ASP A N 1
ATOM 1566 C CA . ASP A 1 200 ? -32.018 -5.603 55.093 1.00 81.75 200 ASP A CA 1
ATOM 1567 C C . ASP A 1 200 ? -32.328 -6.740 54.108 1.00 81.75 200 ASP A C 1
ATOM 1569 O O . ASP A 1 200 ? -32.507 -6.509 52.913 1.00 81.75 200 ASP A O 1
ATOM 1573 N N . GLY A 1 201 ? -32.416 -7.970 54.622 1.00 83.75 201 GLY A N 1
ATOM 1574 C CA . GLY A 1 201 ? -32.712 -9.187 53.860 1.00 83.75 201 GLY A CA 1
ATOM 1575 C C . GLY A 1 201 ? -31.899 -10.386 54.352 1.00 83.75 201 GLY A C 1
ATOM 1576 O O . GLY A 1 201 ? -31.285 -10.338 55.421 1.00 83.75 201 GLY A O 1
ATOM 1577 N N . THR A 1 202 ? -31.902 -11.488 53.597 1.00 88.25 202 THR A N 1
ATOM 1578 C CA . THR A 1 202 ? -31.128 -12.683 53.971 1.00 88.25 202 THR A CA 1
ATOM 1579 C C . THR A 1 202 ? -29.696 -12.624 53.423 1.00 88.25 202 THR A C 1
ATOM 1581 O O . THR A 1 202 ? -29.447 -11.969 52.408 1.00 88.25 202 THR A O 1
ATOM 1584 N N . PRO A 1 203 ? -28.738 -13.367 54.013 1.00 85.81 203 PRO A N 1
ATOM 1585 C CA . PRO A 1 203 ? -27.413 -13.548 53.417 1.00 85.81 203 PRO A CA 1
ATOM 1586 C C . PRO A 1 203 ? -27.464 -14.081 51.976 1.00 85.81 203 PRO A C 1
ATOM 1588 O O . PRO A 1 203 ? -26.602 -13.749 51.168 1.00 85.81 203 PRO A O 1
ATOM 1591 N N . ALA A 1 204 ? -28.494 -14.866 51.636 1.00 88.94 204 ALA A N 1
ATOM 1592 C CA . ALA A 1 204 ? -28.701 -15.365 50.280 1.00 88.94 204 ALA A CA 1
ATOM 1593 C C . ALA A 1 204 ? -29.099 -14.251 49.297 1.00 88.94 204 ALA A C 1
ATOM 1595 O O . ALA A 1 204 ? -28.700 -14.297 48.138 1.00 88.94 204 ALA A O 1
ATOM 1596 N N . ASP A 1 205 ? -29.855 -13.245 49.740 1.00 87.62 205 ASP A N 1
ATOM 1597 C CA . ASP A 1 205 ? -30.246 -12.115 48.889 1.00 87.62 205 ASP A CA 1
ATOM 1598 C C . ASP A 1 205 ? -29.069 -11.172 48.627 1.00 87.62 205 ASP A C 1
ATOM 1600 O O . ASP A 1 205 ? -28.908 -10.699 47.506 1.00 87.62 205 ASP A O 1
ATOM 1604 N N . ARG A 1 206 ? -28.183 -10.994 49.615 1.00 86.38 206 ARG A N 1
ATOM 1605 C CA . ARG A 1 206 ? -26.904 -10.301 49.415 1.00 86.38 206 ARG A CA 1
ATOM 1606 C C . ARG A 1 206 ? -25.999 -11.046 48.432 1.00 86.38 206 ARG A C 1
ATOM 1608 O O . ARG A 1 206 ? -25.478 -10.429 47.513 1.00 86.38 206 ARG A O 1
ATOM 1615 N N . ALA A 1 207 ? -25.860 -12.364 48.579 1.00 86.88 207 ALA A N 1
ATOM 1616 C CA . ALA A 1 207 ? -25.033 -13.172 47.680 1.00 86.88 207 ALA A CA 1
ATOM 1617 C C . ALA A 1 207 ? -25.519 -13.124 46.218 1.00 86.88 207 ALA A C 1
ATOM 1619 O O . ALA A 1 207 ? -24.703 -13.170 45.306 1.00 86.88 207 ALA A O 1
ATOM 1620 N N . LYS A 1 208 ? -26.832 -12.977 45.974 1.00 88.06 208 LYS A N 1
ATOM 1621 C CA . LYS A 1 208 ? -27.378 -12.764 44.618 1.00 88.06 208 LYS A CA 1
ATOM 1622 C C . LYS A 1 208 ? -26.979 -11.419 44.003 1.00 88.06 208 LYS A C 1
ATOM 1624 O O . LYS A 1 208 ? -26.957 -11.326 42.785 1.00 88.06 208 LYS A O 1
ATOM 1629 N N . LEU A 1 209 ? -26.714 -10.392 44.814 1.00 86.25 209 LEU A N 1
ATOM 1630 C CA . LEU A 1 209 ? -26.240 -9.080 44.350 1.00 86.25 209 LEU A CA 1
ATOM 1631 C C . LEU A 1 209 ? -24.721 -9.054 44.099 1.00 86.25 209 LEU A C 1
ATOM 1633 O O . LEU A 1 209 ? -24.233 -8.139 43.447 1.00 86.25 209 LEU A O 1
ATOM 1637 N N . GLU A 1 210 ? -23.980 -10.027 44.637 1.00 83.38 210 GLU A N 1
ATOM 1638 C CA . GLU A 1 210 ? -22.525 -10.177 44.468 1.00 83.38 210 GLU A CA 1
ATOM 1639 C C . GLU A 1 210 ? -22.141 -11.012 43.225 1.00 83.38 210 GLU A C 1
ATOM 1641 O O . GLU A 1 210 ? -20.960 -11.064 42.878 1.00 83.38 210 GLU A O 1
ATOM 1646 N N . MET A 1 211 ? -23.116 -11.666 42.577 1.00 77.00 211 MET A N 1
ATOM 1647 C CA . MET A 1 211 ? -22.961 -12.429 41.325 1.00 77.00 211 MET A CA 1
ATOM 1648 C C . MET A 1 211 ? -23.011 -11.529 40.091 1.00 77.00 211 MET A C 1
ATOM 1650 O O . MET A 1 211 ? -22.216 -11.796 39.161 1.00 77.00 211 MET A O 1
#

Sequence (211 aa):
MATEVMDKPLQYLDRAMGAIKQLGIWPEQAGEQPITGLLNEITDLDENKVILIGRTLTQASAFNEVVRSQVAAMNIGERYNDITNAFNSIRDDAKGLVDQLDDGKLDLMERVSNVWMKVSRGDIATRFDKIRNTYLDVSKETKNQVDREHTILEAYRDFRGALKQAEVMALELLDVATRKLDEKKATLTAASDALAAFKDGTPADRAKLEM

pLDDT: mean 83.37, std 11.21, range [40.69, 97.5]